Protein AF-A0A9P8NDB6-F1 (afdb_monomer_lite)

InterPro domains:
  IPR051035 Mitochondrial inheritance protein 9 [PTHR36091] (21-209)

Sequence (210 aa):
MGDNERSGTDDRDEVQRRLDRFSDPQSVDEYCDLLQKEILVLPVLSHDPRVLESAGSVIWHTDLHLGNIYVSSDDPTTIEGFPEFLRPPKNYSTGTEIPSLPENFEELDPDQKERVAEEQTLAAQSKYYEMSCLAYNKPIYDATKLDRRLWEPFTCCQLFSNGSMVPLRNSLARLFQDWANIGLPGSCPFEFTEDDLRRHNEQVQHYQDT

Structure (mmCIF, N/CA/C/O backbone):
data_AF-A0A9P8NDB6-F1
#
_entry.id   AF-A0A9P8NDB6-F1
#
loop_
_atom_site.group_PDB
_atom_site.id
_atom_site.type_symbol
_atom_site.label_atom_id
_atom_site.label_alt_id
_atom_site.label_comp_id
_atom_site.label_asym_id
_atom_site.label_entity_id
_atom_site.label_seq_id
_atom_site.pdbx_PDB_ins_code
_atom_site.Cartn_x
_atom_site.Cartn_y
_atom_site.Cartn_z
_atom_site.occupancy
_atom_site.B_iso_or_equiv
_atom_site.auth_seq_id
_atom_site.auth_comp_id
_atom_site.auth_asym_id
_atom_site.auth_atom_id
_atom_site.pdbx_PDB_model_num
ATOM 1 N N . MET A 1 1 ? 9.436 12.881 -42.735 1.00 45.00 1 MET A N 1
ATOM 2 C CA . MET A 1 1 ? 10.409 12.273 -41.741 1.00 45.00 1 MET A CA 1
ATOM 3 C C . MET A 1 1 ? 11.081 13.369 -40.910 1.00 45.00 1 MET A C 1
ATOM 5 O O . MET A 1 1 ? 11.734 14.267 -41.443 1.00 45.00 1 MET A O 1
ATOM 9 N N . GLY A 1 2 ? 10.263 14.053 -40.057 1.00 50.84 2 GLY A N 1
ATOM 10 C CA . GLY A 1 2 ? 10.983 14.753 -38.956 1.00 50.84 2 GLY A CA 1
ATOM 11 C C . GLY A 1 2 ? 9.990 15.542 -38.098 1.00 50.84 2 GLY A C 1
ATOM 12 O O . GLY A 1 2 ? 9.336 16.470 -38.579 1.00 50.84 2 GLY A O 1
ATOM 13 N N . ASP A 1 3 ? 9.193 14.852 -37.264 1.00 44.69 3 ASP A N 1
ATOM 14 C CA . ASP A 1 3 ? 8.671 15.687 -36.148 1.00 44.69 3 ASP A CA 1
ATOM 15 C C . ASP A 1 3 ? 8.201 14.778 -35.011 1.00 44.69 3 ASP A C 1
ATOM 17 O O . ASP A 1 3 ? 7.034 14.811 -34.614 1.00 44.69 3 ASP A O 1
ATOM 21 N N . ASN A 1 4 ? 8.948 13.775 -34.572 1.00 48.09 4 ASN A N 1
ATOM 22 C CA . ASN A 1 4 ? 8.478 13.062 -33.359 1.00 48.09 4 ASN A CA 1
ATOM 23 C C . ASN A 1 4 ? 9.558 13.086 -32.275 1.00 48.09 4 ASN A C 1
ATOM 25 O O . ASN A 1 4 ? 9.335 12.581 -31.173 1.00 48.09 4 ASN A O 1
ATOM 29 N N . GLU A 1 5 ? 10.616 13.926 -32.429 1.00 49.94 5 GLU A N 1
ATOM 30 C CA . GLU A 1 5 ? 11.661 13.834 -31.378 1.00 49.94 5 GLU A CA 1
ATOM 31 C C . GLU A 1 5 ? 11.642 15.092 -30.504 1.00 49.94 5 GLU A C 1
ATOM 33 O O . GLU A 1 5 ? 12.044 15.034 -29.340 1.00 49.94 5 GLU A O 1
ATOM 38 N N . ARG A 1 6 ? 10.787 16.152 -30.806 1.00 49.72 6 ARG A N 1
ATOM 39 C CA . ARG A 1 6 ? 10.788 17.413 -30.027 1.00 49.72 6 ARG A CA 1
ATOM 40 C C . ARG A 1 6 ? 9.684 17.388 -28.966 1.00 49.72 6 ARG A C 1
ATOM 42 O O . ARG A 1 6 ? 9.853 17.972 -27.894 1.00 49.72 6 ARG A O 1
ATOM 49 N N . SER A 1 7 ? 8.740 16.442 -29.026 1.00 57.62 7 SER A N 1
ATOM 50 C CA . SER A 1 7 ? 7.584 16.381 -28.105 1.00 57.62 7 SER A CA 1
ATOM 51 C C . SER A 1 7 ? 7.896 15.482 -26.902 1.00 57.62 7 SER A C 1
ATOM 53 O O . SER A 1 7 ? 7.465 15.780 -25.787 1.00 57.62 7 SER A O 1
ATOM 55 N N . GLY A 1 8 ? 8.942 14.548 -26.980 1.00 60.88 8 GLY A N 1
ATOM 56 C CA . GLY A 1 8 ? 9.332 13.589 -25.918 1.00 60.88 8 GLY A CA 1
ATOM 57 C C . GLY A 1 8 ? 10.296 14.223 -24.908 1.00 60.88 8 GLY A C 1
ATOM 58 O O . GLY A 1 8 ? 10.219 13.920 -23.716 1.00 60.88 8 GLY A O 1
ATOM 59 N N . THR A 1 9 ? 11.170 15.109 -25.364 1.00 64.19 9 THR A N 1
ATOM 60 C CA . THR A 1 9 ? 12.157 15.793 -24.498 1.00 64.19 9 THR A CA 1
ATOM 61 C C . THR A 1 9 ? 11.478 16.892 -23.665 1.00 64.19 9 THR A C 1
ATOM 63 O O . THR A 1 9 ? 11.818 17.069 -22.493 1.00 64.19 9 THR A O 1
ATOM 66 N N . ASP A 1 10 ? 10.418 17.387 -24.223 1.00 74.06 10 ASP A N 1
ATOM 67 C CA . ASP A 1 10 ? 9.651 18.440 -23.520 1.00 74.06 10 ASP A CA 1
ATOM 68 C C . ASP A 1 10 ? 8.780 17.838 -22.404 1.00 74.06 10 ASP A C 1
ATOM 70 O O . ASP A 1 10 ? 8.676 18.425 -21.325 1.00 74.06 10 ASP A O 1
ATOM 74 N N . ASP A 1 11 ? 8.363 16.607 -22.537 1.00 80.75 11 ASP A N 1
ATOM 75 C CA . ASP A 1 11 ? 7.552 15.924 -21.503 1.00 80.75 11 ASP A CA 1
ATOM 76 C C . ASP A 1 11 ? 8.439 15.407 -20.363 1.00 80.75 11 ASP A C 1
ATOM 78 O O . ASP A 1 11 ? 8.051 15.498 -19.196 1.00 80.75 11 ASP A O 1
ATOM 82 N N . ARG A 1 12 ? 9.572 14.970 -20.748 1.00 86.06 12 ARG A N 1
ATOM 83 C CA . ARG A 1 12 ? 10.503 14.484 -19.706 1.00 86.06 12 ARG A CA 1
ATOM 84 C C . ARG A 1 12 ? 11.014 15.645 -18.844 1.00 86.06 12 ARG A C 1
ATOM 86 O O . ARG A 1 12 ? 11.152 15.491 -17.629 1.00 86.06 12 ARG A O 1
ATOM 93 N N . ASP A 1 13 ? 11.262 16.685 -19.468 1.00 84.75 13 ASP A N 1
ATOM 94 C CA . ASP A 1 13 ? 11.734 17.868 -18.711 1.00 84.75 13 ASP A CA 1
ATOM 95 C C . ASP A 1 13 ? 10.636 18.392 -17.773 1.00 84.75 13 ASP A C 1
ATOM 97 O O . ASP A 1 13 ? 10.940 18.825 -16.659 1.00 84.75 13 ASP A O 1
ATOM 101 N N . GLU A 1 14 ? 9.487 18.304 -18.264 1.00 84.12 14 GLU A N 1
ATOM 102 C CA . GLU A 1 14 ? 8.354 18.703 -17.399 1.00 84.12 14 GLU A CA 1
ATOM 103 C C . GLU A 1 14 ? 8.225 17.783 -16.181 1.00 84.12 14 GLU A C 1
ATOM 105 O O . GLU A 1 14 ? 8.014 18.268 -15.067 1.00 84.12 14 GLU A O 1
ATOM 110 N N . VAL A 1 15 ? 8.325 16.563 -16.407 1.00 82.31 15 VAL A N 1
ATOM 111 C CA . VAL A 1 15 ? 8.201 15.607 -15.286 1.00 82.31 15 VAL A CA 1
ATOM 112 C C . VAL A 1 15 ? 9.378 15.802 -14.317 1.00 82.31 15 VAL A C 1
ATOM 114 O O . VAL A 1 15 ? 9.184 15.759 -13.100 1.00 82.31 15 VAL A O 1
ATOM 117 N N . GLN A 1 16 ? 10.544 16.060 -14.945 1.00 86.12 16 GLN A N 1
ATOM 118 C CA . GLN A 1 16 ? 11.708 16.270 -14.061 1.00 86.12 16 GLN A CA 1
ATOM 119 C C . GLN A 1 16 ? 11.517 17.539 -13.220 1.00 86.12 16 GLN A C 1
ATOM 121 O O . GLN A 1 16 ? 11.902 17.562 -12.049 1.00 86.12 16 GLN A O 1
ATOM 126 N N . ARG A 1 17 ? 11.039 18.577 -13.753 1.00 82.62 17 ARG A N 1
ATOM 127 C CA . ARG A 1 17 ? 10.731 19.802 -12.993 1.00 82.62 17 ARG A CA 1
ATOM 128 C C . ARG A 1 17 ? 9.759 19.523 -11.843 1.00 82.62 17 ARG A C 1
ATOM 130 O O . ARG A 1 17 ? 9.935 20.063 -10.749 1.00 82.62 17 ARG A O 1
ATOM 137 N N . ARG A 1 18 ? 8.794 18.724 -12.121 1.00 79.12 18 ARG A N 1
ATOM 138 C CA . ARG A 1 18 ? 7.841 18.391 -11.038 1.00 79.12 18 ARG A CA 1
ATOM 139 C C . ARG A 1 18 ? 8.526 17.573 -9.937 1.00 79.12 18 ARG A C 1
ATOM 141 O O . ARG A 1 18 ? 8.237 17.776 -8.755 1.00 79.12 18 ARG A O 1
ATOM 148 N N . LEU A 1 19 ? 9.326 16.736 -10.314 1.00 80.44 19 LEU A N 1
ATOM 149 C CA . LEU A 1 19 ? 10.029 15.912 -9.309 1.00 80.44 19 LEU A CA 1
ATOM 150 C C . LEU A 1 19 ? 10.987 16.780 -8.482 1.00 80.44 19 LEU A C 1
ATOM 152 O O . LEU A 1 19 ? 11.222 16.485 -7.308 1.00 80.44 19 LEU A O 1
ATOM 156 N N . ASP A 1 20 ? 11.495 17.805 -9.113 1.00 80.88 20 ASP A N 1
ATOM 157 C CA . ASP A 1 20 ? 12.438 18.682 -8.384 1.00 80.88 20 ASP A CA 1
ATOM 158 C C . ASP A 1 20 ? 11.703 19.492 -7.310 1.00 80.88 20 ASP A C 1
ATOM 160 O O . ASP A 1 20 ? 12.345 20.075 -6.435 1.00 80.88 20 ASP A O 1
ATOM 164 N N . ARG A 1 21 ? 10.397 19.586 -7.386 1.00 76.94 21 ARG A N 1
ATOM 165 C CA . ARG A 1 21 ? 9.636 20.370 -6.384 1.00 76.94 21 ARG A CA 1
ATOM 166 C C . ARG A 1 21 ? 9.656 19.688 -5.016 1.00 76.94 21 ARG A C 1
ATOM 168 O O . ARG A 1 21 ? 9.353 20.327 -4.006 1.00 76.94 21 ARG A O 1
ATOM 175 N N . PHE A 1 22 ? 10.255 18.524 -4.960 1.00 72.69 22 PHE A N 1
ATOM 176 C CA . PHE A 1 22 ? 10.212 17.828 -3.659 1.00 72.69 22 PHE A CA 1
ATOM 177 C C . PHE A 1 22 ? 11.608 17.854 -3.031 1.00 72.69 22 PHE A C 1
ATOM 179 O O . PHE A 1 22 ? 12.597 18.182 -3.690 1.00 72.69 22 PHE A O 1
ATOM 186 N N . SER A 1 23 ? 11.700 17.816 -1.695 1.00 66.25 23 SER A N 1
ATOM 187 C CA . SER A 1 23 ? 12.906 18.077 -0.875 1.00 66.25 23 SER A CA 1
ATOM 188 C C . SER A 1 23 ? 14.035 17.103 -1.222 1.00 66.25 23 SER A C 1
ATOM 190 O O . SER A 1 23 ? 15.200 17.506 -1.259 1.00 66.25 23 SER A O 1
ATOM 192 N N . ASP A 1 24 ? 13.740 15.924 -1.898 1.00 72.12 24 ASP A N 1
ATOM 193 C CA . ASP A 1 24 ? 14.827 14.983 -2.252 1.00 72.12 24 ASP A CA 1
ATOM 194 C C . ASP A 1 24 ? 14.923 14.836 -3.781 1.00 72.12 24 ASP A C 1
ATOM 196 O O . ASP A 1 24 ? 13.911 14.803 -4.484 1.00 72.12 24 ASP A O 1
ATOM 200 N N . PRO A 1 25 ? 16.216 14.937 -4.210 1.00 74.56 25 PRO A N 1
ATOM 201 C CA . PRO A 1 25 ? 16.387 14.815 -5.665 1.00 74.56 25 PRO A CA 1
ATOM 202 C C . PRO A 1 25 ? 15.918 13.442 -6.180 1.00 74.56 25 PRO A C 1
ATOM 204 O O . PRO A 1 25 ? 16.238 12.402 -5.599 1.00 74.56 25 PRO A O 1
ATOM 207 N N . GLN A 1 26 ? 15.028 13.479 -7.234 1.00 83.38 26 GLN A N 1
ATOM 208 C CA . GLN A 1 26 ? 14.455 12.264 -7.856 1.00 83.38 26 GLN A CA 1
ATOM 209 C C . GLN A 1 26 ? 14.645 12.332 -9.376 1.00 83.38 26 GLN A C 1
ATOM 211 O O . GLN A 1 26 ? 14.690 13.413 -9.967 1.00 83.38 26 GLN A O 1
ATOM 216 N N . SER A 1 27 ? 14.902 11.161 -9.975 1.00 86.88 27 SER A N 1
ATOM 217 C CA . SER A 1 27 ? 15.262 11.144 -11.412 1.00 86.88 27 SER A CA 1
ATOM 218 C C . SER A 1 27 ? 14.088 10.617 -12.253 1.00 86.88 27 SER A C 1
ATOM 220 O O . SER A 1 27 ? 13.443 9.627 -11.902 1.00 86.88 27 SER A O 1
ATOM 222 N N . VAL A 1 28 ? 13.889 11.312 -13.343 1.00 88.62 28 VAL A N 1
ATOM 223 C CA . VAL A 1 28 ? 12.798 10.892 -14.258 1.00 88.62 28 VAL A CA 1
ATOM 224 C C . VAL A 1 28 ? 13.123 9.503 -14.826 1.00 88.62 28 VAL A C 1
ATOM 226 O O . VAL A 1 28 ? 12.211 8.711 -15.072 1.00 88.62 28 VAL A O 1
ATOM 229 N N . ASP A 1 29 ? 14.394 9.220 -14.973 1.00 89.25 29 ASP A N 1
ATOM 230 C CA . ASP A 1 29 ? 14.754 7.879 -15.488 1.00 89.25 29 ASP A CA 1
ATOM 231 C C . ASP A 1 29 ? 14.357 6.783 -14.491 1.00 89.25 29 ASP A C 1
ATOM 233 O O . ASP A 1 29 ? 13.854 5.736 -14.903 1.00 89.25 29 ASP A O 1
ATOM 237 N N . GLU A 1 30 ? 14.651 7.105 -13.312 1.00 86.88 30 GLU A N 1
ATOM 238 C CA . GLU A 1 30 ? 14.225 6.114 -12.302 1.00 86.88 30 GLU A CA 1
ATOM 239 C C . GLU A 1 30 ? 12.696 5.964 -12.272 1.00 86.88 30 GLU A C 1
ATOM 241 O O . GLU A 1 30 ? 12.194 4.842 -12.180 1.00 86.88 30 GLU A O 1
ATOM 246 N N . TYR A 1 31 ? 12.074 7.025 -12.271 1.00 87.38 31 TYR A N 1
ATOM 247 C CA . TYR A 1 31 ? 10.599 6.968 -12.276 1.00 87.38 31 TYR A CA 1
ATOM 248 C C . TYR A 1 31 ? 10.078 6.137 -13.454 1.00 87.38 31 TYR A C 1
ATOM 250 O O . TYR A 1 31 ? 9.211 5.281 -13.264 1.00 87.38 31 TYR A O 1
ATOM 258 N N . CYS A 1 32 ? 10.595 6.407 -14.596 1.00 89.25 32 CYS A N 1
ATOM 259 C CA . CYS A 1 32 ? 10.174 5.625 -15.771 1.00 89.25 32 CYS A CA 1
ATOM 260 C C . CYS A 1 32 ? 10.456 4.133 -15.571 1.00 89.25 32 CYS A C 1
ATOM 262 O O . CYS A 1 32 ? 9.610 3.302 -15.906 1.00 89.25 32 CYS A O 1
ATOM 264 N N . ASP A 1 33 ? 11.624 3.898 -15.041 1.00 91.12 33 ASP A N 1
ATOM 265 C CA . ASP A 1 33 ? 11.963 2.479 -14.809 1.00 91.12 33 ASP A CA 1
ATOM 266 C C . ASP A 1 33 ? 10.956 1.823 -13.849 1.00 91.12 33 ASP A C 1
ATOM 268 O O . ASP A 1 33 ? 10.501 0.707 -14.108 1.00 91.12 33 ASP A O 1
ATOM 272 N N . LEU A 1 34 ? 10.593 2.469 -12.789 1.00 90.75 34 LEU A N 1
ATOM 273 C CA . LEU A 1 34 ? 9.643 1.893 -11.813 1.00 90.75 34 LEU A CA 1
ATOM 274 C C . LEU A 1 34 ? 8.258 1.706 -12.437 1.00 90.75 34 LEU A C 1
ATOM 276 O O . LEU A 1 34 ? 7.606 0.690 -12.185 1.00 90.75 34 LEU A O 1
ATOM 280 N N . LEU A 1 35 ? 7.867 2.661 -13.286 1.00 90.75 35 LEU A N 1
ATOM 281 C CA . LEU A 1 35 ? 6.534 2.513 -13.910 1.00 90.75 35 LEU A CA 1
ATOM 282 C C . LEU A 1 35 ? 6.526 1.334 -14.886 1.00 90.75 35 LEU A C 1
ATOM 284 O O . LEU A 1 35 ? 5.517 0.631 -14.986 1.00 90.75 35 LEU A O 1
ATOM 288 N N . GLN A 1 36 ? 7.655 1.201 -15.515 1.00 93.00 36 GLN A N 1
ATOM 289 C CA . GLN A 1 36 ? 7.705 0.043 -16.437 1.00 93.00 36 GLN A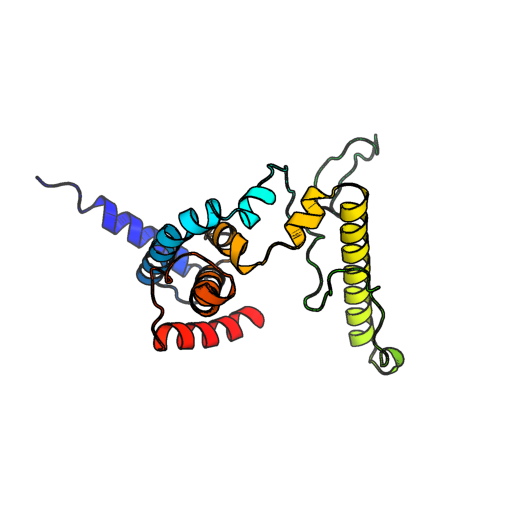 CA 1
ATOM 290 C C . GLN A 1 36 ? 7.591 -1.273 -15.657 1.00 93.00 36 GLN A C 1
ATOM 292 O O . GLN A 1 36 ? 6.942 -2.209 -16.129 1.00 93.00 36 GLN A O 1
ATOM 297 N N . LYS A 1 37 ? 8.283 -1.348 -14.580 1.00 94.25 37 LYS A N 1
ATOM 298 C CA . LYS A 1 37 ? 8.139 -2.576 -13.763 1.00 94.25 37 LYS A CA 1
ATOM 299 C C . LYS A 1 37 ? 6.691 -2.758 -13.288 1.00 94.25 37 LYS A C 1
ATOM 301 O O . LYS A 1 37 ? 6.179 -3.879 -13.303 1.00 94.25 37 LYS A O 1
ATOM 306 N N . GLU A 1 38 ? 6.077 -1.701 -12.962 1.00 91.88 38 GLU A N 1
ATOM 307 C CA . GLU A 1 38 ? 4.673 -1.792 -12.508 1.00 91.88 38 GLU A CA 1
ATOM 308 C C . GLU A 1 38 ? 3.771 -2.317 -13.636 1.00 91.88 38 GLU A C 1
ATOM 310 O O . GLU A 1 38 ? 2.878 -3.127 -13.380 1.00 91.88 38 GLU A O 1
ATOM 315 N N . ILE A 1 39 ? 3.973 -1.825 -14.799 1.00 93.88 39 ILE A N 1
ATOM 316 C CA . ILE A 1 39 ? 3.138 -2.242 -15.943 1.00 93.88 39 ILE A CA 1
ATOM 317 C C . ILE A 1 39 ? 3.253 -3.761 -16.136 1.00 93.88 39 ILE A C 1
ATOM 319 O O . ILE A 1 39 ? 2.296 -4.396 -16.584 1.00 93.88 39 ILE A O 1
ATOM 323 N N . LEU A 1 40 ? 4.382 -4.294 -15.713 1.00 94.75 40 LEU A N 1
ATOM 324 C CA . LEU A 1 40 ? 4.556 -5.755 -15.892 1.00 94.75 40 LEU A CA 1
ATOM 325 C C . LEU A 1 40 ? 3.790 -6.534 -14.820 1.00 94.75 40 LEU A C 1
ATOM 327 O O . LEU A 1 40 ? 3.334 -7.648 -15.085 1.00 94.75 40 LEU A O 1
ATOM 331 N N . VAL A 1 41 ? 3.570 -5.929 -13.687 1.00 94.50 41 VAL A N 1
ATOM 332 C CA . VAL A 1 41 ? 3.057 -6.778 -12.581 1.00 94.50 41 VAL A CA 1
ATOM 333 C C . VAL A 1 41 ? 1.553 -6.526 -12.407 1.00 94.50 41 VAL A C 1
ATOM 335 O O . VAL A 1 41 ? 0.844 -7.387 -11.880 1.00 94.50 41 VAL A O 1
ATOM 338 N N . LEU A 1 42 ? 1.052 -5.380 -12.845 1.00 93.00 42 LEU A N 1
ATOM 339 C CA . LEU A 1 42 ? -0.347 -5.027 -12.526 1.00 93.00 42 LEU A CA 1
ATOM 340 C C . LEU A 1 42 ? -1.309 -6.022 -13.177 1.00 93.00 42 LEU A C 1
ATOM 342 O O . LEU A 1 42 ? -2.298 -6.414 -12.553 1.00 93.00 42 LEU A O 1
ATOM 346 N N . PRO A 1 43 ? -1.061 -6.511 -14.343 1.00 94.38 43 PRO A N 1
ATOM 347 C CA . PRO A 1 43 ? -1.988 -7.497 -14.923 1.00 94.38 43 PRO A CA 1
ATOM 348 C C . PRO A 1 43 ? -1.979 -8.818 -14.133 1.00 94.38 43 PRO A C 1
ATOM 350 O O . PRO A 1 43 ? -3.030 -9.446 -13.987 1.00 94.38 43 PRO A O 1
ATOM 353 N N . VAL A 1 44 ? -0.785 -9.153 -13.714 1.00 94.88 44 VAL A N 1
ATOM 354 C CA . VAL A 1 44 ? -0.750 -10.393 -12.901 1.00 94.88 44 VAL A CA 1
ATOM 355 C C . VAL A 1 44 ? -1.580 -10.203 -11.624 1.00 94.88 44 VAL A C 1
ATOM 357 O O . VAL A 1 44 ? -2.389 -11.070 -11.285 1.00 94.88 44 VAL A O 1
ATOM 360 N N . LEU A 1 45 ? -1.446 -9.067 -11.003 1.00 94.00 45 LEU A N 1
ATOM 361 C CA . LEU A 1 45 ? -2.154 -8.842 -9.720 1.00 94.00 45 LEU A CA 1
ATOM 362 C C . LEU A 1 45 ? -3.658 -8.694 -9.952 1.00 94.00 45 LEU A C 1
ATOM 364 O O . LEU A 1 45 ? -4.452 -9.191 -9.149 1.00 94.00 45 LEU A O 1
ATOM 368 N N . SER A 1 46 ? -4.001 -8.020 -11.026 1.00 92.25 46 SER A N 1
ATOM 369 C CA . SER A 1 46 ? -5.438 -7.745 -11.264 1.00 92.25 46 SER A CA 1
ATOM 370 C C . SER A 1 46 ? -6.191 -9.035 -11.600 1.00 92.25 46 SER A C 1
ATOM 372 O O . SER A 1 46 ? -7.419 -9.070 -11.501 1.00 92.25 46 SER A O 1
ATOM 374 N N . HIS A 1 47 ? -5.487 -10.087 -11.965 1.00 93.75 47 HIS A N 1
ATOM 375 C CA . HIS A 1 47 ? -6.181 -11.353 -12.292 1.00 93.75 47 HIS A CA 1
ATOM 376 C C . HIS A 1 47 ? -6.049 -12.347 -11.134 1.00 93.75 47 HIS A C 1
ATOM 378 O O . HIS A 1 47 ? -6.550 -13.470 -11.229 1.00 93.75 47 HIS A O 1
ATOM 384 N N . ASP A 1 48 ? -5.327 -11.879 -10.104 1.00 94.75 48 ASP A N 1
ATOM 385 C CA . ASP A 1 48 ? -5.240 -12.763 -8.924 1.00 94.75 48 ASP A CA 1
ATOM 386 C C . ASP A 1 48 ? -6.607 -12.892 -8.226 1.00 94.75 48 ASP A C 1
ATOM 388 O O . ASP A 1 48 ? -7.288 -11.898 -7.965 1.00 94.75 48 ASP A O 1
ATOM 392 N N . PRO A 1 49 ? -7.065 -14.175 -7.969 1.00 92.94 49 PRO A N 1
ATOM 393 C CA . PRO A 1 49 ? -8.407 -14.421 -7.409 1.00 92.94 49 PRO A CA 1
ATOM 394 C C . PRO A 1 49 ? -8.606 -13.691 -6.072 1.00 92.94 49 PRO A C 1
ATOM 396 O O . PRO A 1 49 ? -9.709 -13.211 -5.802 1.00 92.94 49 PRO A O 1
ATOM 399 N N . ARG A 1 50 ? -7.518 -13.643 -5.270 1.00 93.06 50 ARG A N 1
ATOM 400 C CA . ARG A 1 50 ? -7.647 -12.918 -3.986 1.00 93.06 50 ARG A CA 1
ATOM 401 C C . ARG A 1 50 ? -7.978 -11.438 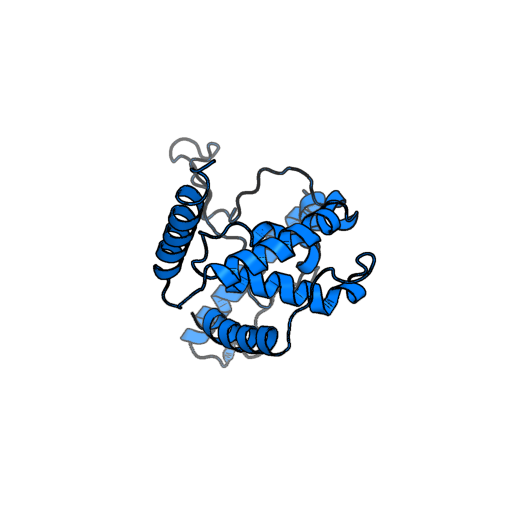-4.211 1.00 93.06 50 ARG A C 1
ATOM 403 O O . ARG A 1 50 ? -8.745 -10.858 -3.439 1.00 93.06 50 ARG A O 1
ATOM 410 N N . VAL A 1 51 ? -7.409 -10.864 -5.236 1.00 90.88 51 VAL A N 1
ATOM 411 C CA . VAL A 1 51 ? -7.700 -9.440 -5.546 1.00 90.88 51 VAL A CA 1
ATOM 412 C C . VAL A 1 51 ? -9.101 -9.319 -6.153 1.00 90.88 51 VAL A C 1
ATOM 414 O O . VAL A 1 51 ? -9.846 -8.404 -5.795 1.00 90.88 51 VAL A O 1
ATOM 417 N N . LEU A 1 52 ? -9.450 -10.184 -6.986 1.00 90.50 52 LEU A N 1
ATOM 418 C CA . LEU A 1 52 ? -10.778 -10.108 -7.627 1.00 90.50 52 LEU A CA 1
ATOM 419 C C . LEU A 1 52 ? -11.897 -10.234 -6.591 1.00 90.50 52 LEU A C 1
ATOM 421 O O . LEU A 1 52 ? -12.924 -9.564 -6.719 1.00 90.50 52 LEU A O 1
ATOM 425 N N . GLU A 1 53 ? -11.609 -11.064 -5.613 1.00 88.12 53 GLU A N 1
ATOM 426 C CA . GLU A 1 53 ? -12.657 -11.257 -4.587 1.00 88.12 53 GLU A CA 1
ATOM 427 C C . GLU A 1 53 ? -12.853 -9.980 -3.765 1.00 88.12 53 GLU A C 1
ATOM 429 O O . GLU A 1 53 ? -13.933 -9.768 -3.211 1.00 88.12 53 GLU A O 1
ATOM 434 N N . SER A 1 54 ? -11.789 -9.144 -3.808 1.00 83.75 54 SER A N 1
ATOM 435 C CA . SER A 1 54 ? -11.877 -7.916 -2.986 1.00 83.75 54 SER A CA 1
ATOM 436 C C . SER A 1 54 ? -12.056 -6.677 -3.869 1.00 83.75 54 SER A C 1
ATOM 438 O O . SER A 1 54 ? -11.972 -5.549 -3.379 1.00 83.75 54 SER A O 1
ATOM 440 N N . ALA A 1 55 ? -12.347 -6.863 -5.155 1.00 79.38 55 ALA A N 1
ATOM 441 C CA . ALA A 1 55 ? -12.315 -5.735 -6.116 1.00 79.38 55 ALA A CA 1
ATOM 442 C C . ALA A 1 55 ? -13.716 -5.126 -6.242 1.00 79.38 55 ALA A C 1
ATOM 444 O O . ALA A 1 55 ? -13.977 -4.353 -7.166 1.00 79.38 55 ALA A O 1
ATOM 445 N N . GLY A 1 56 ? -14.568 -5.500 -5.279 1.00 71.94 56 GLY A N 1
ATOM 446 C CA . GLY A 1 56 ? -15.920 -4.909 -5.388 1.00 71.94 56 GLY A CA 1
ATOM 447 C C . GLY A 1 56 ? -15.873 -3.376 -5.346 1.00 71.94 56 GLY A C 1
ATOM 448 O O . GLY A 1 56 ? -14.947 -2.777 -4.796 1.00 71.94 56 GLY A O 1
ATOM 449 N N . SER A 1 57 ? -16.613 -2.707 -6.293 1.00 57.03 57 SER A N 1
ATOM 450 C CA . SER A 1 57 ? -16.681 -1.231 -6.391 1.00 57.03 57 SER A CA 1
ATOM 451 C C . SER A 1 57 ? -17.469 -0.648 -5.204 1.00 57.03 57 SER A C 1
ATOM 453 O O . SER A 1 57 ? -18.587 -1.074 -4.907 1.00 57.03 57 SER A O 1
ATOM 455 N N . VAL A 1 58 ? -16.648 -0.090 -4.394 1.00 56.91 58 VAL A N 1
ATOM 456 C CA . VAL A 1 58 ? -17.405 0.599 -3.316 1.00 56.91 58 VAL A CA 1
ATOM 457 C C . VAL A 1 58 ? -16.959 2.066 -3.289 1.00 56.91 58 VAL A C 1
ATOM 459 O O . VAL A 1 58 ? -15.872 2.414 -3.758 1.00 56.91 58 VAL A O 1
ATOM 462 N N . ILE A 1 59 ? -17.861 2.964 -3.318 1.00 51.81 59 ILE A N 1
ATOM 463 C CA . ILE A 1 59 ? -17.474 4.371 -3.080 1.00 51.81 59 ILE A CA 1
ATOM 464 C C . ILE A 1 59 ? -16.786 4.483 -1.710 1.00 51.81 59 ILE A C 1
ATOM 466 O O . ILE A 1 59 ? -17.308 4.022 -0.692 1.00 51.81 59 ILE A O 1
ATOM 470 N N . TRP A 1 60 ? -15.451 4.471 -1.836 1.00 50.88 60 TRP A N 1
ATOM 471 C CA . TRP A 1 60 ? -14.594 4.487 -0.632 1.00 50.88 60 TRP A CA 1
ATOM 472 C C . TRP A 1 60 ? -14.133 5.923 -0.353 1.00 50.88 60 TRP A C 1
ATOM 474 O O . TRP A 1 60 ? -13.835 6.691 -1.271 1.00 50.88 60 TRP A O 1
ATOM 484 N N . HIS A 1 61 ? -14.460 6.420 0.826 1.00 48.59 61 HIS A N 1
ATOM 485 C CA . HIS A 1 61 ? -13.846 7.678 1.313 1.00 48.59 61 HIS A CA 1
ATOM 486 C C . HIS A 1 61 ? -12.619 7.361 2.181 1.00 48.59 61 HIS A C 1
ATOM 488 O O . HIS A 1 61 ? -12.662 6.493 3.056 1.00 48.59 61 HIS A O 1
ATOM 494 N N . THR A 1 62 ? -11.386 7.506 1.769 1.00 41.69 62 THR A N 1
ATOM 495 C CA . THR A 1 62 ? -10.072 7.108 2.327 1.00 41.69 62 THR A CA 1
ATOM 496 C C . THR A 1 62 ? -9.928 7.604 3.769 1.00 41.69 62 THR A C 1
ATOM 498 O O . THR A 1 62 ? -8.995 7.201 4.467 1.00 41.69 62 THR A O 1
ATOM 501 N N . ASP A 1 63 ? -11.071 8.166 4.489 1.00 40.41 63 ASP A N 1
ATOM 502 C CA . ASP A 1 63 ? -10.926 8.689 5.860 1.00 40.41 63 ASP A CA 1
ATOM 503 C C . ASP A 1 63 ? -12.319 8.991 6.434 1.00 40.41 63 ASP A C 1
ATOM 505 O O . ASP A 1 63 ? -12.582 10.098 6.910 1.00 40.41 63 ASP A O 1
ATOM 509 N N . LEU A 1 64 ? -13.239 7.873 6.595 1.00 42.00 64 LEU A N 1
ATOM 510 C CA . LEU A 1 64 ? -14.636 8.068 7.046 1.00 42.00 64 LEU A CA 1
ATOM 511 C C . LEU A 1 64 ? -14.760 7.675 8.524 1.00 42.00 64 LEU A C 1
ATOM 513 O O . LEU A 1 64 ? -14.521 6.525 8.902 1.00 42.00 64 LEU A O 1
ATOM 517 N N . HIS A 1 65 ? -14.857 8.806 9.656 1.00 44.09 65 HIS A N 1
ATOM 518 C CA . HIS A 1 65 ? -15.309 8.675 11.061 1.00 44.09 65 HIS A CA 1
ATOM 519 C C . HIS A 1 65 ? -16.109 9.914 11.463 1.00 44.09 65 HIS A C 1
ATOM 521 O O . HIS A 1 65 ? -16.243 10.859 10.681 1.00 44.09 65 HIS A O 1
ATOM 527 N N . LEU A 1 66 ? -16.990 9.906 12.801 1.00 40.75 66 LEU A N 1
ATOM 528 C CA . LEU A 1 66 ? -17.970 10.939 13.226 1.00 40.75 66 LEU A CA 1
ATOM 529 C C . LEU A 1 66 ? -17.321 12.325 13.259 1.00 40.75 66 LEU A C 1
ATOM 531 O O . LEU A 1 66 ? -18.017 13.330 13.098 1.00 40.75 66 LEU A O 1
ATOM 535 N N . GLY A 1 67 ? -16.027 12.552 13.200 1.00 37.84 67 GLY A N 1
ATOM 536 C CA . GLY A 1 67 ? -15.222 13.794 13.136 1.00 37.84 67 GLY A CA 1
ATOM 537 C C . GLY A 1 67 ? -14.997 14.267 11.695 1.00 37.84 67 GLY A C 1
ATOM 538 O O . GLY A 1 67 ? -14.610 15.419 11.490 1.00 37.84 67 GLY A O 1
ATOM 539 N N . ASN A 1 68 ? -15.544 13.627 10.690 1.00 44.31 68 ASN A N 1
ATOM 540 C CA . ASN A 1 68 ? -15.347 13.916 9.262 1.00 44.31 68 ASN A CA 1
ATOM 541 C C . ASN A 1 68 ? -16.633 13.756 8.477 1.00 44.31 68 ASN A C 1
ATOM 543 O O . ASN A 1 68 ? -16.621 13.609 7.253 1.00 44.31 68 ASN A O 1
ATOM 547 N N . ILE A 1 69 ? -17.774 13.643 9.416 1.00 56.38 69 ILE A N 1
ATOM 548 C CA . ILE A 1 69 ? -19.119 13.667 8.813 1.00 56.38 69 ILE A CA 1
ATOM 549 C C . ILE A 1 69 ? -19.791 14.986 9.216 1.00 56.38 69 ILE A C 1
ATOM 551 O O . ILE A 1 69 ? -19.949 15.290 10.401 1.00 56.38 69 ILE A O 1
ATOM 555 N N . TYR A 1 70 ? -19.684 16.044 8.249 1.00 58.09 70 TYR A N 1
ATOM 556 C CA . TYR A 1 70 ? -20.381 17.310 8.570 1.00 58.09 70 TYR A CA 1
ATOM 557 C C . TYR A 1 70 ? -21.889 17.190 8.321 1.00 58.09 70 TYR A C 1
ATOM 559 O O . TYR A 1 70 ? -22.33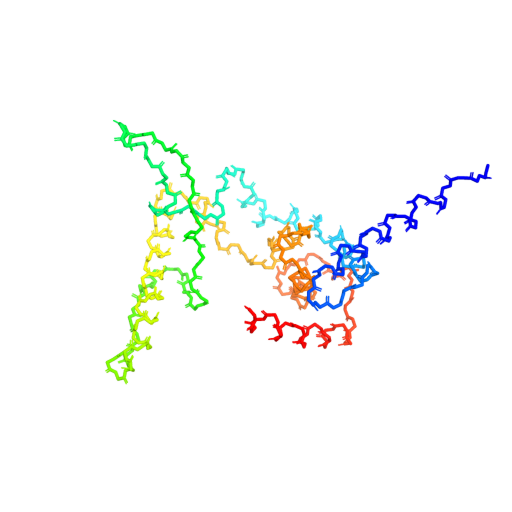0 16.678 7.289 1.00 58.09 70 TYR A O 1
ATOM 567 N N . VAL A 1 71 ? -22.584 17.286 9.433 1.00 61.50 71 VAL A N 1
ATOM 568 C CA . VAL A 1 71 ? -24.056 17.162 9.319 1.00 61.50 71 VAL A CA 1
ATOM 569 C C . VAL A 1 71 ? -24.661 18.568 9.403 1.00 61.50 71 VAL A C 1
ATOM 571 O O . VAL A 1 71 ? -24.064 19.488 9.968 1.00 61.50 71 VAL A O 1
ATOM 574 N N . SER A 1 72 ? -25.630 18.830 8.589 1.00 59.12 72 SER A N 1
ATOM 575 C CA . SER A 1 72 ? -26.330 20.128 8.584 1.00 59.12 72 SER A CA 1
ATOM 576 C C . SER A 1 72 ? -26.823 20.500 9.985 1.00 59.12 72 SER A C 1
ATOM 578 O O . SER A 1 72 ? -27.286 19.649 10.747 1.00 59.12 72 SER A O 1
ATOM 580 N N . SER A 1 73 ? -26.562 21.782 10.304 1.00 66.94 73 SER A N 1
ATOM 581 C CA . SER A 1 73 ? -27.038 22.278 11.616 1.00 66.94 73 SER A CA 1
ATOM 582 C C . SER A 1 73 ? -28.567 22.366 11.655 1.00 66.94 73 SER A C 1
ATOM 584 O O . SER A 1 73 ? -29.159 22.262 12.732 1.00 66.94 73 SER A O 1
ATOM 586 N N . ASP A 1 74 ? -29.310 22.307 10.541 1.00 78.12 74 ASP A N 1
ATOM 587 C CA . ASP A 1 74 ? -30.787 22.410 10.479 1.00 78.12 74 ASP A CA 1
ATOM 588 C C . ASP A 1 74 ? -31.435 21.024 10.399 1.00 78.12 74 ASP A C 1
ATOM 590 O O . ASP A 1 74 ? -32.510 20.818 10.965 1.00 78.12 74 ASP A O 1
ATOM 594 N N . ASP A 1 75 ? -30.571 19.988 9.869 1.00 74.62 75 ASP A N 1
ATOM 595 C CA . ASP A 1 75 ? -31.131 18.625 9.750 1.00 74.62 75 ASP A CA 1
ATOM 596 C C . ASP A 1 75 ? -29.987 17.603 9.889 1.00 74.62 75 ASP A C 1
ATOM 598 O O . ASP A 1 75 ? -29.180 17.420 8.975 1.00 74.62 75 ASP A O 1
ATOM 602 N N . PRO A 1 76 ? -29.911 16.867 11.041 1.00 64.88 76 PRO A N 1
ATOM 603 C CA . PRO A 1 76 ? -28.802 15.962 11.383 1.00 64.88 76 PRO A CA 1
ATOM 604 C C . PRO A 1 76 ? -28.855 14.662 10.563 1.00 64.88 76 PRO A C 1
ATOM 606 O O . PRO A 1 76 ? -27.909 13.871 10.610 1.00 64.88 76 PRO A O 1
ATOM 609 N N . THR A 1 77 ? -29.932 14.600 9.634 1.00 65.50 77 THR A N 1
ATOM 610 C CA . THR A 1 77 ? -29.977 13.433 8.718 1.00 65.50 77 THR A CA 1
ATOM 611 C C . THR A 1 77 ? -29.310 13.767 7.381 1.00 65.50 77 THR A C 1
ATOM 613 O O . THR A 1 77 ? -29.123 12.877 6.549 1.00 65.50 77 THR A O 1
ATOM 616 N N . THR A 1 78 ? -28.855 15.060 7.229 1.00 52.16 78 THR A N 1
ATOM 617 C CA . THR A 1 78 ? -28.235 15.471 5.951 1.00 52.16 78 THR A CA 1
ATOM 618 C C . THR A 1 78 ? -26.723 15.635 6.169 1.00 52.16 78 THR A C 1
ATOM 620 O O . THR A 1 78 ? -26.278 16.388 7.037 1.00 52.16 78 THR A O 1
ATOM 623 N N . ILE A 1 79 ? -25.853 14.795 5.402 1.00 55.03 79 ILE A N 1
ATOM 624 C CA . ILE A 1 79 ? -24.376 14.786 5.541 1.00 55.03 79 ILE A CA 1
ATOM 625 C C . ILE A 1 79 ? -23.790 15.858 4.610 1.00 55.03 79 ILE A C 1
ATOM 627 O O . ILE A 1 79 ? -24.099 15.909 3.417 1.00 55.03 79 ILE A O 1
ATOM 631 N N . GLU A 1 80 ? -23.039 16.964 5.020 1.00 49.00 80 GLU A N 1
ATOM 632 C CA . GLU A 1 80 ? -22.513 18.140 4.302 1.00 49.00 80 GLU A CA 1
ATOM 633 C C . GLU A 1 80 ? -21.021 17.982 4.003 1.00 49.00 80 GLU A C 1
ATOM 635 O O . GLU A 1 80 ? -20.492 18.680 3.136 1.00 49.00 80 GLU A O 1
ATOM 640 N N . GLY A 1 81 ? -20.336 16.885 4.348 1.00 44.19 81 GLY A N 1
ATOM 641 C CA . GLY A 1 81 ? -18.928 16.680 3.925 1.00 44.19 81 GLY A CA 1
ATOM 642 C C . GLY A 1 81 ? -18.262 15.616 4.809 1.00 44.19 81 GLY A C 1
ATOM 643 O O . GLY A 1 81 ? -18.828 15.159 5.805 1.00 44.19 81 GLY A O 1
ATOM 644 N N . PHE A 1 82 ? -16.952 14.855 4.349 1.00 44.22 82 PHE A N 1
ATOM 645 C CA . PHE A 1 82 ? -16.318 13.691 5.003 1.00 44.22 82 PHE A CA 1
ATOM 646 C C . PHE A 1 82 ? -14.932 14.103 5.532 1.00 44.22 82 PHE A C 1
ATOM 648 O O . PHE A 1 82 ? -14.157 14.765 4.839 1.00 44.22 82 PHE A O 1
ATOM 655 N N . PRO A 1 83 ? -14.443 13.726 6.897 1.00 45.91 83 PRO A N 1
ATOM 656 C CA . PRO A 1 83 ? -13.033 13.956 7.252 1.00 45.91 83 PRO A CA 1
ATOM 657 C C . PRO A 1 83 ? -12.256 12.643 7.397 1.00 45.91 83 PRO A C 1
ATOM 659 O O . PRO A 1 83 ? -12.847 11.560 7.428 1.00 45.91 83 PRO A O 1
ATOM 662 N N . GLU A 1 84 ? -10.560 12.404 7.509 1.00 47.88 84 GLU A N 1
ATOM 663 C CA . GLU A 1 84 ? -9.363 11.558 7.402 1.00 47.88 84 GLU A CA 1
ATOM 664 C C . GLU A 1 84 ? -9.172 10.717 8.704 1.00 47.88 84 GLU A C 1
ATOM 666 O O . GLU A 1 84 ? -8.583 11.186 9.680 1.00 47.88 84 GLU A O 1
ATOM 671 N N . PHE A 1 85 ? -10.045 9.633 9.390 1.00 47.97 85 PHE A N 1
ATOM 672 C CA . PHE A 1 85 ? -10.053 8.861 10.639 1.00 47.97 85 PHE A CA 1
ATOM 673 C C . PHE A 1 85 ? -9.925 7.373 10.325 1.00 47.97 85 PHE A C 1
ATOM 675 O O . PHE A 1 85 ? -9.842 6.552 11.241 1.00 47.97 85 PHE A O 1
ATOM 682 N N . LEU A 1 86 ? -9.243 6.810 9.306 1.00 55.06 86 LEU A N 1
ATOM 683 C CA . LEU A 1 86 ? -9.145 5.332 9.217 1.00 55.06 86 LEU A CA 1
ATOM 684 C C . LEU A 1 86 ? -7.679 4.938 9.059 1.00 55.06 86 LEU A C 1
ATOM 686 O O . LEU A 1 86 ? -7.348 4.071 8.247 1.00 55.06 86 LEU A O 1
ATOM 690 N N . ARG A 1 87 ? -6.831 5.669 9.828 1.00 62.25 87 ARG A N 1
ATOM 691 C CA . ARG A 1 87 ? -5.476 5.073 9.729 1.00 62.25 87 ARG A CA 1
ATOM 692 C C . ARG A 1 87 ? -5.117 4.408 11.063 1.00 62.25 87 ARG A C 1
ATOM 694 O O . ARG A 1 87 ? -4.912 5.078 12.077 1.00 62.25 87 ARG A O 1
ATOM 701 N N . PRO A 1 88 ? -5.324 3.087 11.111 1.00 68.12 88 PRO A N 1
ATOM 702 C CA . PRO A 1 88 ? -4.953 2.394 12.349 1.00 68.12 88 PRO A CA 1
ATOM 703 C C . PRO A 1 88 ? -3.513 2.724 12.782 1.00 68.12 88 PRO A C 1
ATOM 705 O O . PRO A 1 88 ? -2.676 3.101 11.957 1.00 68.12 88 PRO A O 1
ATOM 708 N N . PRO A 1 89 ? -3.281 2.776 14.142 1.00 76.31 89 PRO A N 1
ATOM 709 C CA . PRO A 1 89 ? -1.901 2.983 14.610 1.00 76.31 89 PRO A CA 1
ATOM 710 C C . PRO A 1 89 ? -0.945 1.913 14.062 1.00 76.31 89 PRO A C 1
ATOM 712 O O . PRO A 1 89 ? -1.378 0.847 13.615 1.00 76.31 89 PRO A O 1
ATOM 715 N N . LYS A 1 90 ? 0.285 2.246 13.990 1.00 72.19 90 LYS A N 1
ATOM 716 C CA . LYS A 1 90 ? 1.325 1.372 13.389 1.00 72.19 90 LYS A CA 1
ATOM 717 C C . LYS A 1 90 ? 1.330 -0.011 14.051 1.00 72.19 90 LYS A C 1
ATOM 719 O O . LYS A 1 90 ? 1.490 -1.019 13.359 1.00 72.19 90 LYS A O 1
ATOM 724 N N . ASN A 1 91 ? 0.945 -0.149 15.284 1.00 75.62 91 ASN A N 1
ATOM 725 C CA . ASN A 1 91 ? 1.052 -1.474 15.944 1.00 75.62 91 ASN A CA 1
ATOM 726 C C . ASN A 1 91 ? -0.335 -2.081 16.171 1.00 75.62 91 ASN A C 1
ATOM 728 O O . ASN A 1 91 ? -0.520 -2.883 17.088 1.00 75.62 91 ASN A O 1
ATOM 732 N N . TYR A 1 92 ? -1.195 -1.733 15.335 1.00 81.19 92 TYR A N 1
ATOM 733 C CA . TYR A 1 92 ? -2.564 -2.262 15.487 1.00 81.19 92 TYR A CA 1
ATOM 734 C C . TYR A 1 92 ? -2.604 -3.731 15.043 1.00 81.19 92 TYR A C 1
ATOM 736 O O . TYR A 1 92 ? -1.998 -4.114 14.041 1.00 81.19 92 TYR A O 1
ATOM 744 N N . SER A 1 93 ? -3.285 -4.524 15.887 1.00 81.25 93 SER A N 1
ATOM 745 C CA . SER A 1 93 ? -3.446 -5.946 15.501 1.00 81.25 93 SER A CA 1
ATOM 746 C C . SER A 1 93 ? -4.891 -6.210 15.050 1.00 81.25 93 SER A C 1
ATOM 748 O O . SER A 1 93 ? -5.852 -5.812 15.712 1.00 81.25 93 SER A O 1
ATOM 750 N N . THR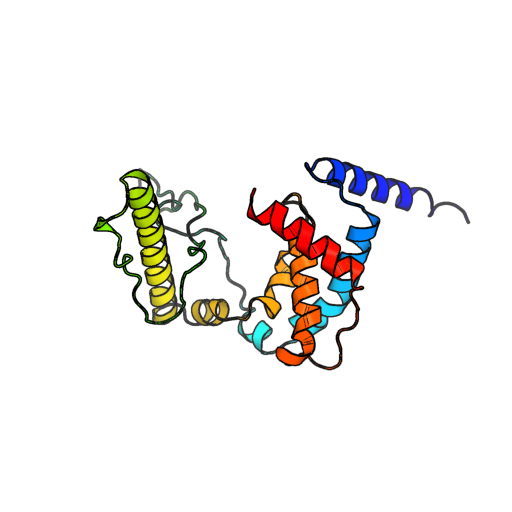 A 1 94 ? -4.949 -6.842 13.833 1.00 81.12 94 THR A N 1
ATOM 751 C CA . THR A 1 94 ? -6.312 -7.168 13.336 1.00 81.12 94 THR A CA 1
ATOM 752 C C . THR A 1 94 ? -6.845 -8.412 14.063 1.00 81.12 94 THR A C 1
ATOM 754 O O . THR A 1 94 ? -6.082 -9.187 14.643 1.00 81.12 94 THR A O 1
ATOM 757 N N . GLY A 1 95 ? -8.259 -8.501 14.138 1.00 83.69 95 GLY A N 1
ATOM 758 C CA . GLY A 1 95 ? -8.829 -9.691 14.803 1.00 83.69 95 GLY A CA 1
ATOM 759 C C . GLY A 1 95 ? -9.646 -9.278 16.036 1.00 83.69 95 GLY A C 1
ATOM 760 O O . GLY A 1 95 ? -10.155 -8.159 16.122 1.00 83.69 95 GLY A O 1
ATOM 761 N N . THR A 1 96 ? -9.718 -10.327 17.029 1.00 82.69 96 THR A N 1
ATOM 762 C CA . THR A 1 96 ? -10.703 -10.081 18.118 1.00 82.69 96 THR A CA 1
ATOM 763 C C . THR A 1 96 ? -9.982 -9.553 19.362 1.00 82.69 96 THR A C 1
ATOM 765 O O . THR A 1 96 ? -10.610 -9.366 20.406 1.00 82.69 96 THR A O 1
ATOM 768 N N . GLU A 1 97 ? -8.698 -9.282 19.122 1.00 86.50 97 GLU A N 1
ATOM 769 C CA . GLU A 1 97 ? -7.970 -8.759 20.299 1.00 86.50 97 GLU A CA 1
ATOM 770 C C . GLU A 1 97 ? -8.387 -7.312 20.595 1.00 86.50 97 GLU A C 1
ATOM 772 O O . GLU A 1 97 ? -8.438 -6.464 19.701 1.00 86.50 97 GLU A O 1
ATOM 777 N N . ILE A 1 98 ? -8.633 -7.116 21.876 1.00 85.38 98 ILE A N 1
ATOM 778 C CA . ILE A 1 98 ? -9.120 -5.781 22.288 1.00 85.38 98 ILE A CA 1
ATOM 779 C C . ILE A 1 98 ? -7.903 -4.918 22.669 1.00 85.38 98 ILE A C 1
ATOM 781 O O . ILE A 1 98 ? -7.015 -5.355 23.406 1.00 85.38 98 ILE A O 1
ATOM 785 N N . PRO A 1 99 ? -7.883 -3.697 22.006 1.00 86.31 99 PRO A N 1
ATOM 786 C CA . PRO A 1 99 ? -6.751 -2.819 22.341 1.00 86.31 99 PRO A CA 1
ATOM 787 C C . PRO A 1 99 ? -6.756 -2.422 23.825 1.00 86.31 99 PRO A C 1
ATOM 789 O O . PRO A 1 99 ? -7.813 -2.189 24.417 1.00 86.31 99 PRO A O 1
ATOM 792 N N . SER A 1 100 ? -5.558 -2.553 24.434 1.00 85.81 100 SER A N 1
ATOM 793 C CA . SER A 1 100 ? -5.463 -2.190 25.870 1.00 85.81 100 SER A CA 1
ATOM 794 C C . SER A 1 100 ? -4.225 -1.308 26.092 1.00 85.81 100 SER A C 1
ATOM 796 O O . SER A 1 100 ? -3.341 -1.223 25.238 1.00 85.81 100 SER A O 1
ATOM 798 N N . LEU A 1 101 ? -4.293 -0.661 27.200 1.00 86.88 101 LEU A N 1
ATOM 799 C CA . LEU A 1 101 ? -3.138 0.202 27.527 1.00 86.88 101 LEU A CA 1
ATOM 800 C C . LEU A 1 101 ? -1.928 -0.650 27.925 1.00 86.88 101 LEU A C 1
ATOM 802 O O . LEU A 1 101 ? -2.074 -1.779 28.399 1.00 86.88 101 LEU A O 1
ATOM 806 N N . PRO A 1 102 ? -0.767 -0.039 27.699 1.00 85.44 102 PRO A N 1
ATOM 807 C CA . PRO A 1 102 ? 0.428 -0.805 28.090 1.00 85.44 102 PRO A CA 1
ATOM 808 C C . PRO A 1 102 ? 0.544 -0.938 29.617 1.00 85.44 102 PRO A C 1
ATOM 810 O O . PRO A 1 102 ? 0.018 -0.112 30.367 1.00 85.44 102 PRO A O 1
ATOM 813 N N . GLU A 1 103 ? 1.223 -2.007 30.079 1.00 87.25 103 GLU A N 1
ATOM 814 C CA . GLU A 1 103 ? 1.329 -2.320 31.529 1.00 87.25 103 GLU A CA 1
ATOM 815 C C . GLU A 1 103 ? 2.116 -1.233 32.268 1.00 87.25 103 GLU A C 1
ATOM 817 O O . GLU A 1 103 ? 1.842 -0.968 33.440 1.00 87.25 103 GLU A O 1
ATOM 822 N N . ASN A 1 104 ? 2.970 -0.565 31.560 1.00 87.44 104 ASN A N 1
ATOM 823 C CA . ASN A 1 104 ? 3.799 0.462 32.235 1.00 87.44 104 ASN A CA 1
ATOM 824 C C . ASN A 1 104 ? 3.195 1.863 32.068 1.00 87.44 104 ASN A C 1
ATOM 826 O O . ASN A 1 104 ? 3.907 2.863 32.177 1.00 87.44 104 ASN A O 1
ATOM 830 N N . PHE A 1 105 ? 1.954 2.006 31.821 1.00 84.88 105 PHE A N 1
ATOM 831 C CA . PHE A 1 105 ? 1.301 3.296 31.518 1.00 84.88 105 PHE A CA 1
ATOM 832 C C . PHE A 1 105 ? 1.436 4.247 32.716 1.00 84.88 105 PHE A C 1
ATOM 834 O O . PHE A 1 105 ? 1.703 5.436 32.529 1.00 84.88 105 PHE A O 1
ATOM 841 N N . GLU A 1 106 ? 1.393 3.657 33.913 1.00 87.94 106 GLU A N 1
ATOM 842 C CA . GLU A 1 106 ? 1.389 4.528 35.112 1.00 87.94 106 GLU A CA 1
ATOM 843 C C . GLU A 1 106 ? 2.791 5.085 35.382 1.00 87.94 106 GLU A C 1
ATOM 845 O O . GLU A 1 106 ? 2.927 6.090 36.082 1.00 87.94 106 GLU A O 1
ATOM 850 N N . GLU A 1 107 ? 3.737 4.486 34.773 1.00 91.19 107 GLU A N 1
ATOM 851 C CA . GLU A 1 107 ? 5.136 4.905 35.027 1.00 91.19 107 GLU A CA 1
ATOM 852 C C . GLU A 1 107 ? 5.607 5.910 33.972 1.00 91.19 107 GLU A C 1
ATOM 854 O O . GLU A 1 107 ? 6.722 6.427 34.067 1.00 91.19 107 GLU A O 1
ATOM 859 N N . LEU A 1 108 ? 4.651 6.337 33.045 1.00 89.94 108 LEU A N 1
ATOM 860 C CA . LEU A 1 108 ? 5.089 7.203 31.929 1.00 89.94 108 LEU A CA 1
ATOM 861 C C . LEU A 1 108 ? 4.953 8.670 32.347 1.00 89.94 108 LEU A C 1
ATOM 863 O O . LEU A 1 108 ? 4.226 9.000 33.286 1.00 89.94 108 LEU A O 1
ATOM 867 N N . ASP A 1 109 ? 5.719 9.474 31.794 1.00 93.69 109 ASP A N 1
ATOM 868 C CA . ASP A 1 109 ? 5.552 10.924 32.035 1.00 93.69 109 ASP A CA 1
ATOM 869 C C . ASP A 1 109 ? 4.277 11.458 31.361 1.00 93.69 109 ASP A C 1
ATOM 871 O O . ASP A 1 109 ? 3.683 10.796 30.506 1.00 93.69 109 ASP A O 1
ATOM 875 N N . PRO A 1 110 ? 3.796 12.608 31.752 1.00 92.12 110 PRO A N 1
ATOM 876 C CA . PRO A 1 110 ? 2.495 13.133 31.300 1.00 92.12 110 PRO A CA 1
ATOM 877 C C . PRO A 1 110 ? 2.427 13.245 29.770 1.00 92.12 110 PRO A C 1
ATOM 879 O O . PRO A 1 110 ? 1.382 12.950 29.186 1.00 92.12 110 PRO A O 1
ATOM 882 N N . ASP A 1 111 ? 3.483 13.690 29.140 1.00 91.44 111 ASP A N 1
ATOM 883 C CA . ASP A 1 111 ? 3.442 13.789 27.661 1.00 91.44 111 ASP A CA 1
ATOM 884 C C . ASP A 1 111 ? 3.321 12.401 27.017 1.00 91.44 111 ASP A C 1
ATOM 886 O O . ASP A 1 111 ? 2.568 12.238 26.055 1.00 91.44 111 ASP A O 1
ATOM 890 N N . GLN A 1 112 ? 4.021 11.475 27.488 1.00 88.94 112 GLN A N 1
ATOM 891 C CA . GLN A 1 1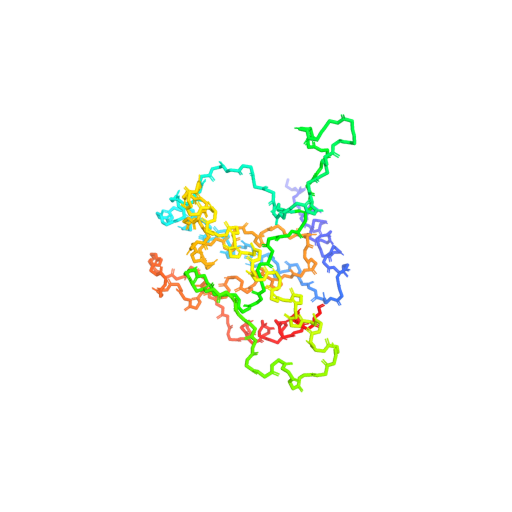12 ? 3.944 10.094 26.949 1.00 88.94 112 GLN A CA 1
ATOM 892 C C . GLN A 1 112 ? 2.575 9.467 27.237 1.00 88.94 112 GLN A C 1
ATOM 894 O O . GLN A 1 112 ? 2.045 8.744 26.391 1.00 88.94 112 GLN A O 1
ATOM 899 N N . LYS A 1 113 ? 2.083 9.789 28.347 1.00 88.50 113 LYS A N 1
ATOM 900 C CA . LYS A 1 113 ? 0.747 9.252 28.679 1.00 88.50 113 LYS A CA 1
ATOM 901 C C . LYS A 1 113 ? -0.303 9.780 27.692 1.00 88.50 113 LYS A C 1
ATOM 903 O O . LYS A 1 113 ? -1.195 9.031 27.290 1.00 88.50 113 LYS A O 1
ATOM 908 N N . GLU A 1 114 ? -0.201 11.063 27.418 1.00 89.94 114 GLU A N 1
ATOM 909 C CA . GLU A 1 114 ? -1.145 11.636 26.437 1.00 89.94 114 GLU A CA 1
ATOM 910 C C . GLU A 1 114 ? -1.009 10.953 25.068 1.00 89.94 114 GLU A C 1
ATOM 912 O O . GLU A 1 114 ? -2.021 10.667 24.425 1.00 89.94 114 GLU A O 1
ATOM 917 N N . ARG A 1 115 ? 0.188 10.714 24.625 1.00 86.38 115 ARG A N 1
ATOM 918 C CA . ARG A 1 115 ? 0.371 10.038 23.320 1.00 86.38 115 ARG A CA 1
ATOM 919 C C . ARG A 1 115 ? -0.205 8.618 23.348 1.00 86.38 115 ARG A C 1
ATOM 921 O O . ARG A 1 115 ? -0.852 8.202 22.385 1.00 86.38 115 ARG A O 1
ATOM 928 N N . VAL A 1 116 ? 0.093 7.954 24.447 1.00 87.50 116 VAL A N 1
ATOM 929 C CA . VAL A 1 116 ? -0.400 6.560 24.542 1.00 87.50 116 VAL A CA 1
ATOM 930 C C . VAL A 1 116 ? -1.936 6.572 24.583 1.00 87.50 116 VAL A C 1
ATOM 932 O O . VAL A 1 116 ? -2.572 5.710 23.972 1.00 87.50 116 VAL A O 1
ATOM 935 N N . ALA A 1 117 ? -2.454 7.532 25.247 1.00 86.50 117 ALA A N 1
ATOM 936 C CA . ALA A 1 117 ? -3.930 7.604 25.320 1.00 86.50 117 ALA A CA 1
ATOM 937 C C . ALA A 1 117 ? -4.524 7.875 23.932 1.00 86.50 117 ALA A C 1
ATOM 939 O O . ALA A 1 117 ? -5.542 7.278 23.575 1.00 86.50 117 ALA A O 1
ATOM 940 N N . GLU A 1 118 ? -3.877 8.802 23.253 1.00 85.06 118 GLU A N 1
ATOM 941 C CA . GLU A 1 118 ? -4.369 9.082 21.884 1.00 85.06 118 GLU A CA 1
ATOM 942 C C . GLU A 1 118 ? -4.279 7.835 20.994 1.00 85.06 118 GLU A C 1
ATOM 944 O O . GLU A 1 118 ? -5.214 7.551 20.243 1.00 85.06 118 GLU A O 1
ATOM 949 N N . GLU A 1 119 ? -3.168 7.221 21.030 1.00 84.75 119 GLU A N 1
ATOM 950 C CA . GLU A 1 119 ? -3.011 5.993 20.225 1.00 84.75 119 GLU A CA 1
ATOM 951 C C . GLU A 1 119 ? -4.043 4.927 20.618 1.00 84.75 119 GLU A C 1
ATOM 953 O O . GLU A 1 119 ? -4.570 4.234 19.746 1.00 84.75 119 GLU A O 1
ATOM 958 N N . GLN A 1 120 ? -4.214 4.863 21.927 1.00 86.38 120 GLN A N 1
ATOM 959 C CA . GLN A 1 120 ? -5.218 3.870 22.375 1.00 86.38 120 GLN A CA 1
ATOM 960 C C . GLN A 1 120 ? -6.616 4.236 21.851 1.00 86.38 120 GLN A C 1
ATOM 962 O O . GLN A 1 120 ? -7.385 3.346 21.483 1.00 86.38 120 GLN A O 1
ATOM 967 N N . THR A 1 121 ? -6.930 5.462 21.908 1.00 84.25 121 THR A N 1
ATOM 968 C CA . THR A 1 121 ? -8.227 5.886 21.352 1.00 84.25 121 THR A CA 1
ATOM 969 C C . THR A 1 121 ? -8.324 5.529 19.861 1.00 84.25 121 THR A C 1
ATOM 971 O O . THR A 1 121 ? -9.350 5.002 19.425 1.00 84.25 121 THR A O 1
ATOM 974 N N . LEU A 1 122 ? -7.336 5.823 19.157 1.00 80.81 122 LEU A N 1
ATOM 975 C CA . LEU A 1 122 ? -7.345 5.474 17.722 1.00 80.81 122 LEU A CA 1
ATOM 976 C C . LEU A 1 122 ? -7.473 3.962 17.518 1.00 80.81 122 LEU A C 1
ATOM 978 O O . LEU A 1 122 ? -8.199 3.526 16.622 1.00 80.81 122 LEU A O 1
ATOM 982 N N . ALA A 1 123 ? -6.744 3.204 18.368 1.00 84.81 123 ALA A N 1
ATOM 983 C CA . ALA A 1 123 ? -6.822 1.731 18.216 1.00 84.81 123 ALA A CA 1
ATOM 984 C C . ALA A 1 123 ? -8.243 1.241 18.520 1.00 84.81 123 ALA A C 1
ATOM 986 O O . ALA A 1 123 ? -8.752 0.365 17.817 1.00 84.81 123 ALA A O 1
ATOM 987 N N . ALA A 1 124 ? -8.806 1.766 19.567 1.00 84.19 124 ALA A N 1
ATOM 988 C CA . ALA A 1 124 ? -10.188 1.355 19.902 1.00 84.19 124 ALA A CA 1
ATOM 989 C C . ALA A 1 124 ? -11.161 1.703 18.771 1.00 84.19 124 ALA A C 1
ATOM 991 O O . ALA A 1 124 ? -12.019 0.885 18.430 1.00 84.19 124 ALA A O 1
ATOM 992 N N . GLN A 1 125 ? -11.037 2.881 18.265 1.00 80.12 125 GLN A N 1
ATOM 993 C CA . GLN A 1 125 ? -11.923 3.272 17.145 1.00 80.12 125 GLN A CA 1
ATOM 994 C C . GLN A 1 125 ? -11.701 2.372 15.920 1.00 80.12 125 GLN A C 1
ATOM 996 O O . GLN A 1 125 ? -12.668 1.984 15.263 1.00 80.12 125 GLN A O 1
ATOM 1001 N N . SER A 1 126 ? -10.446 2.178 15.595 1.00 82.25 126 SER A N 1
ATOM 1002 C CA . SER A 1 126 ? -10.167 1.288 14.442 1.00 82.25 126 SER A CA 1
ATOM 1003 C C . SER A 1 126 ? -10.760 -0.108 14.682 1.00 82.25 126 SER A C 1
ATOM 1005 O O . SER A 1 126 ? -11.307 -0.706 13.753 1.00 82.25 126 SER A O 1
ATOM 1007 N N . LYS A 1 127 ? -10.743 -0.583 15.960 1.00 86.50 127 LYS A N 1
ATOM 1008 C CA . LYS A 1 127 ? -11.320 -1.912 16.262 1.00 86.50 127 LYS A CA 1
ATOM 1009 C C . LYS A 1 127 ? -12.843 -1.892 16.111 1.00 86.50 127 LYS A C 1
ATOM 1011 O O . LYS A 1 127 ? -13.417 -2.841 15.572 1.00 86.50 127 LYS A O 1
ATOM 1016 N N . TYR A 1 128 ? -13.330 -0.896 16.642 1.00 84.56 128 TYR A N 1
ATOM 1017 C CA . TYR A 1 128 ? -14.790 -0.800 16.471 1.00 84.56 128 TYR A CA 1
ATOM 1018 C C . TYR A 1 128 ? -15.178 -0.853 14.991 1.00 84.56 128 TYR A C 1
ATOM 1020 O O . TYR A 1 128 ? -16.097 -1.590 14.626 1.00 84.56 128 TYR A O 1
ATOM 1028 N N . TYR A 1 129 ? -14.519 -0.034 14.203 1.00 81.19 129 TYR A N 1
ATOM 1029 C CA . TYR A 1 129 ? -14.823 -0.048 12.760 1.00 81.19 129 TYR A CA 1
ATOM 1030 C C . TYR A 1 129 ? -14.620 -1.445 12.160 1.00 81.19 129 TYR A C 1
ATOM 1032 O O . TYR A 1 129 ? -15.462 -1.908 11.387 1.00 81.19 129 TYR A O 1
ATOM 1040 N N . GLU A 1 130 ? -13.494 -2.069 12.506 1.00 84.12 130 GLU A N 1
ATOM 1041 C CA . GLU A 1 130 ? -13.224 -3.421 11.964 1.00 84.12 130 GLU A CA 1
ATOM 1042 C C . GLU A 1 130 ? -14.353 -4.395 12.329 1.00 84.12 130 GLU A C 1
ATOM 1044 O O . GLU A 1 130 ? -14.838 -5.122 11.459 1.00 84.12 130 GLU A O 1
ATOM 1049 N N . MET A 1 131 ? -14.801 -4.409 13.633 1.00 87.25 131 MET A N 1
ATOM 1050 C CA . MET A 1 131 ? -15.848 -5.356 14.065 1.00 87.25 131 MET A CA 1
ATOM 1051 C C . MET A 1 131 ? -17.200 -4.995 13.441 1.00 87.25 131 MET A C 1
ATOM 1053 O O . MET A 1 131 ? -17.980 -5.889 13.112 1.00 87.25 131 MET A O 1
ATOM 1057 N N . SER A 1 132 ? -17.379 -3.692 13.315 1.00 83.00 132 SER A N 1
ATOM 1058 C CA . SER A 1 132 ? -18.631 -3.284 12.643 1.00 83.00 132 SER A CA 1
ATOM 1059 C C . SER A 1 132 ? -18.672 -3.789 11.193 1.00 83.00 132 SER A C 1
ATOM 1061 O O . SER A 1 132 ? -19.718 -4.254 10.736 1.00 83.00 132 SER A O 1
ATOM 1063 N N . CYS A 1 133 ? -17.543 -3.673 10.488 1.00 82.69 133 CYS A N 1
ATOM 1064 C CA . CYS A 1 133 ? -17.506 -4.186 9.107 1.00 82.69 133 CYS A CA 1
ATOM 1065 C C . CYS A 1 133 ? -17.753 -5.702 9.077 1.00 82.69 133 CYS A C 1
ATOM 1067 O O . CYS A 1 133 ? -18.452 -6.190 8.186 1.00 82.69 133 CYS A O 1
ATOM 1069 N N . LEU A 1 134 ? -17.148 -6.360 10.063 1.00 86.69 134 LEU A N 1
ATOM 1070 C CA . LEU A 1 134 ? -17.392 -7.819 10.102 1.00 86.69 134 LEU A CA 1
ATOM 1071 C C . LEU A 1 134 ? -18.883 -8.113 10.268 1.00 86.69 134 LEU A C 1
ATOM 1073 O O . LEU A 1 134 ? -19.405 -9.015 9.608 1.00 86.69 134 LEU A O 1
ATOM 1077 N N . ALA A 1 135 ? -19.595 -7.333 11.070 1.00 87.56 135 ALA A N 1
ATOM 1078 C CA . ALA A 1 135 ? -21.013 -7.637 11.368 1.00 87.56 135 ALA A CA 1
ATOM 1079 C C . ALA A 1 135 ? -21.919 -7.166 10.226 1.00 87.56 135 ALA A C 1
ATOM 1081 O O . ALA A 1 135 ? -22.894 -7.846 9.899 1.00 87.56 135 ALA A O 1
ATOM 1082 N N . TYR A 1 136 ? -21.469 -6.061 9.602 1.00 83.12 136 TYR A N 1
ATOM 1083 C CA . TYR A 1 136 ? -22.542 -5.460 8.762 1.00 83.12 136 TYR A CA 1
ATOM 1084 C C . TYR A 1 136 ? -22.037 -5.311 7.327 1.00 83.12 136 TYR A C 1
ATOM 1086 O O . TYR A 1 136 ? -22.831 -5.052 6.420 1.00 83.12 136 TYR A O 1
ATOM 1094 N N . ASN A 1 137 ? -20.716 -5.424 7.107 1.00 78.56 137 ASN A N 1
ATOM 1095 C CA . ASN A 1 137 ? -20.176 -5.265 5.744 1.00 78.56 137 ASN A CA 1
ATOM 1096 C C . ASN A 1 137 ? -18.982 -6.203 5.516 1.00 78.56 137 ASN A C 1
ATOM 1098 O O . ASN A 1 137 ? -17.830 -5.766 5.474 1.00 78.56 137 ASN A O 1
ATOM 1102 N N . LYS A 1 138 ? -19.335 -7.465 5.312 1.00 85.25 138 LYS A N 1
ATOM 1103 C CA . LYS A 1 138 ? -18.334 -8.552 5.267 1.00 85.25 138 LYS A CA 1
ATOM 1104 C C . LYS A 1 138 ? -17.360 -8.362 4.092 1.00 85.25 138 LYS A C 1
ATOM 1106 O O . LYS A 1 138 ? -16.165 -8.632 4.234 1.00 85.25 138 LYS A O 1
ATOM 1111 N N . PRO A 1 139 ? -17.849 -7.872 2.996 1.00 83.81 139 PRO A N 1
ATOM 1112 C CA . PRO A 1 139 ? -16.900 -7.671 1.886 1.00 83.81 139 PRO A CA 1
ATOM 1113 C C . PRO A 1 139 ? -15.792 -6.675 2.261 1.00 83.81 139 PRO A C 1
ATOM 1115 O O . PRO A 1 139 ? -14.632 -6.897 1.906 1.00 83.81 139 PRO A O 1
ATOM 1118 N N . ILE A 1 140 ? -16.075 -5.609 2.878 1.00 80.88 140 ILE A N 1
ATOM 1119 C CA . ILE A 1 140 ? -15.040 -4.634 3.296 1.00 80.88 140 ILE A CA 1
ATOM 1120 C C . ILE A 1 140 ? -14.126 -5.270 4.352 1.00 80.88 140 ILE A C 1
ATOM 1122 O O . ILE A 1 140 ? -12.910 -5.068 4.312 1.00 80.88 140 ILE A O 1
ATOM 1126 N N . TYR A 1 141 ? -14.758 -5.943 5.256 1.00 83.25 141 TYR A N 1
ATOM 1127 C CA . TYR A 1 141 ? -13.924 -6.647 6.253 1.00 83.25 141 TYR A CA 1
ATOM 1128 C C . TYR A 1 141 ? -12.928 -7.592 5.577 1.00 83.25 141 TYR A C 1
ATOM 1130 O O . TYR A 1 141 ? -11.741 -7.571 5.910 1.00 83.25 141 TYR A O 1
ATOM 1138 N N . ASP A 1 142 ? -13.399 -8.385 4.619 1.00 85.12 142 ASP A N 1
ATOM 1139 C CA . ASP A 1 142 ? -12.490 -9.326 3.929 1.00 85.12 142 ASP A CA 1
ATOM 1140 C C . ASP A 1 142 ? -11.407 -8.572 3.153 1.00 85.12 142 ASP A C 1
ATOM 1142 O O . ASP A 1 142 ? -10.263 -9.028 3.100 1.00 85.12 142 ASP A O 1
ATOM 1146 N N . ALA A 1 143 ? -11.807 -7.458 2.544 1.00 82.94 143 ALA A N 1
ATOM 1147 C CA . ALA A 1 143 ? -10.817 -6.692 1.757 1.00 82.94 143 ALA A CA 1
ATOM 1148 C C . ALA A 1 143 ? -9.697 -6.159 2.658 1.00 82.94 143 ALA A C 1
ATOM 1150 O O . ALA A 1 143 ? -8.557 -6.024 2.206 1.00 82.94 143 ALA A O 1
ATOM 1151 N N . THR A 1 144 ? -10.020 -5.807 3.931 1.00 78.81 144 THR A N 1
ATOM 1152 C CA . THR A 1 144 ? -8.962 -5.302 4.836 1.00 78.81 144 THR A CA 1
ATOM 1153 C C . THR A 1 144 ? -7.940 -6.405 5.134 1.00 78.81 144 THR A C 1
ATOM 1155 O O . THR A 1 144 ? -6.850 -6.114 5.629 1.00 78.81 144 THR A O 1
ATOM 1158 N N . LYS A 1 145 ? -8.261 -7.606 4.838 1.00 83.56 145 LYS A N 1
ATOM 1159 C CA . LYS A 1 145 ? -7.329 -8.720 5.144 1.00 83.56 145 LYS A CA 1
ATOM 1160 C C . LYS A 1 145 ? -6.422 -9.013 3.946 1.00 83.56 145 LYS A C 1
ATOM 1162 O O . LYS A 1 145 ? -5.518 -9.846 4.048 1.00 83.56 145 LYS A O 1
ATOM 1167 N N . LEU A 1 146 ? -6.709 -8.287 2.896 1.00 87.56 146 LEU A N 1
ATOM 1168 C CA . LEU A 1 146 ? -5.916 -8.575 1.690 1.00 87.56 146 LEU A CA 1
ATOM 1169 C C . LEU A 1 146 ? -4.459 -8.146 1.927 1.00 87.56 146 LEU A C 1
ATOM 1171 O O . LEU A 1 146 ? -4.190 -7.070 2.466 1.00 87.56 146 LEU A O 1
ATOM 1175 N N . ASP A 1 147 ? -3.640 -9.086 1.608 1.00 89.25 147 ASP A N 1
ATOM 1176 C CA . ASP A 1 147 ? -2.198 -8.819 1.785 1.00 89.25 147 ASP A CA 1
ATOM 1177 C C . ASP A 1 147 ? -1.772 -7.536 1.048 1.00 89.25 147 ASP A C 1
ATOM 1179 O O . ASP A 1 147 ? -2.093 -7.336 -0.125 1.00 89.25 147 ASP A O 1
ATOM 1183 N N . ARG A 1 148 ? -1.198 -6.774 1.821 1.00 86.88 148 ARG A N 1
ATOM 1184 C CA . ARG A 1 148 ? -0.777 -5.443 1.312 1.00 86.88 148 ARG A CA 1
ATOM 1185 C C . ARG A 1 148 ? 0.027 -5.574 0.020 1.00 86.88 148 ARG A C 1
ATOM 1187 O O . ARG A 1 148 ? -0.059 -4.701 -0.846 1.00 86.88 148 ARG A O 1
ATOM 1194 N N . ARG A 1 149 ? 0.897 -6.622 -0.093 1.00 90.69 149 ARG A N 1
ATOM 1195 C CA . ARG A 1 149 ? 1.722 -6.813 -1.310 1.00 90.69 149 ARG A CA 1
ATOM 1196 C C . ARG A 1 149 ? 0.849 -6.992 -2.554 1.00 90.69 149 ARG A C 1
ATOM 1198 O O . ARG A 1 149 ? 1.319 -6.771 -3.672 1.00 90.69 149 ARG A O 1
ATOM 1205 N N . LEU A 1 150 ? -0.392 -7.323 -2.434 1.00 91.25 150 LEU A N 1
ATOM 1206 C CA . LEU A 1 150 ? -1.271 -7.599 -3.592 1.00 91.25 150 LEU A CA 1
ATOM 1207 C C . LEU A 1 150 ? -2.058 -6.351 -3.994 1.00 91.25 150 LEU A C 1
ATOM 1209 O O . LEU A 1 150 ? -2.467 -6.230 -5.151 1.00 91.25 150 LEU A O 1
ATOM 1213 N N . TRP A 1 151 ? -2.233 -5.332 -3.062 1.00 86.94 151 TRP A N 1
ATOM 1214 C CA . TRP A 1 151 ? -3.066 -4.186 -3.501 1.00 86.94 151 TRP A CA 1
ATOM 1215 C C . TRP A 1 151 ? -2.210 -2.911 -3.573 1.00 86.94 151 TRP A C 1
ATOM 1217 O O . TRP A 1 151 ? -2.566 -1.972 -4.289 1.00 86.94 151 TRP A O 1
ATOM 1227 N N . GLU A 1 152 ? -1.138 -2.847 -2.845 1.00 86.94 152 GLU A N 1
ATOM 1228 C CA . GLU A 1 152 ? -0.361 -1.599 -2.661 1.00 86.94 152 GLU A CA 1
ATOM 1229 C C . GLU A 1 152 ? 0.164 -1.070 -3.999 1.00 86.94 152 GLU A C 1
ATOM 1231 O O . GLU A 1 152 ? 0.129 0.139 -4.235 1.00 86.94 152 GLU A O 1
ATOM 1236 N N . PRO A 1 153 ? 0.610 -1.957 -4.919 1.00 89.56 153 PRO A N 1
ATOM 1237 C CA . PRO A 1 153 ? 1.108 -1.429 -6.203 1.00 89.56 153 PRO A CA 1
ATOM 1238 C C . PRO A 1 153 ? 0.032 -0.626 -6.944 1.00 89.56 153 PRO A C 1
ATOM 1240 O O . PRO A 1 153 ? 0.371 0.279 -7.711 1.00 89.56 153 PRO A O 1
ATOM 1243 N N . PHE A 1 154 ? -1.227 -0.922 -6.781 1.00 85.38 154 PHE A N 1
ATOM 1244 C CA . PHE A 1 154 ? -2.315 -0.171 -7.457 1.00 85.38 154 PHE A CA 1
ATOM 1245 C C . PHE A 1 154 ? -2.428 1.246 -6.890 1.00 85.38 154 PHE A C 1
ATOM 1247 O O . PHE A 1 154 ? -2.854 2.157 -7.603 1.00 85.38 154 PHE A O 1
ATOM 1254 N N . THR A 1 155 ? -2.009 1.469 -5.632 1.00 79.75 155 THR A N 1
ATOM 1255 C CA . THR A 1 155 ? -2.215 2.791 -4.996 1.00 79.75 155 THR A CA 1
ATOM 1256 C C . THR A 1 155 ? -0.968 3.668 -5.159 1.00 79.75 155 THR A C 1
ATOM 1258 O O . THR A 1 155 ? -1.060 4.892 -5.046 1.00 79.75 155 THR A O 1
ATOM 1261 N N . CYS A 1 156 ? 0.134 3.053 -5.412 1.00 78.50 156 CYS A N 1
ATOM 1262 C CA . CYS A 1 156 ? 1.391 3.835 -5.421 1.00 78.50 156 CYS A CA 1
ATOM 1263 C C . CYS A 1 156 ? 1.645 4.413 -6.815 1.00 78.50 156 CYS A C 1
ATOM 1265 O O . CYS A 1 156 ? 2.600 5.169 -7.002 1.00 78.50 156 CYS A O 1
ATOM 1267 N N . CYS A 1 157 ? 0.670 4.148 -7.811 1.00 66.44 157 CYS A N 1
ATOM 1268 C CA . CYS A 1 157 ? 0.882 4.619 -9.196 1.00 66.44 157 CYS A CA 1
ATOM 1269 C C . CYS A 1 157 ? 0.355 6.047 -9.346 1.00 66.44 157 CYS A C 1
ATOM 1271 O O . CYS A 1 157 ? 0.570 6.675 -10.385 1.00 66.44 157 CYS A O 1
ATOM 1273 N N . GLN A 1 158 ? -0.172 6.551 -8.203 1.00 65.06 158 GLN A N 1
ATOM 1274 C CA . GLN A 1 158 ? -0.709 7.920 -8.366 1.00 65.06 158 GLN A CA 1
ATOM 1275 C C . GLN A 1 158 ? 0.340 8.942 -7.914 1.00 65.06 158 GLN A C 1
ATOM 1277 O O . GLN A 1 158 ? 0.628 9.078 -6.723 1.00 65.06 158 GLN A O 1
ATOM 1282 N N . LEU A 1 159 ? 1.427 9.036 -8.598 1.00 60.72 159 LEU A N 1
ATOM 1283 C CA . LEU A 1 159 ? 2.501 9.990 -8.256 1.00 60.72 159 LEU A CA 1
ATOM 1284 C C . LEU A 1 159 ? 2.000 11.436 -8.411 1.00 60.72 159 LEU A C 1
ATOM 1286 O O . LEU A 1 159 ? 1.330 11.777 -9.388 1.00 60.72 159 LEU A O 1
ATOM 1290 N N . PHE A 1 160 ? 1.642 11.968 -7.142 1.00 57.78 160 PHE A N 1
ATOM 1291 C CA . PHE A 1 160 ? 1.505 13.427 -6.954 1.00 57.78 160 PHE A CA 1
ATOM 1292 C C . PHE A 1 160 ? 0.782 13.705 -5.635 1.00 57.78 160 PHE A C 1
ATOM 1294 O O . PHE A 1 160 ? 0.696 14.859 -5.211 1.00 57.78 160 PHE A O 1
ATOM 1301 N N . SER A 1 161 ? 0.531 12.598 -4.808 1.00 54.31 161 SER A N 1
ATOM 1302 C CA . SER A 1 161 ? -0.049 13.027 -3.510 1.00 54.31 161 SER A CA 1
ATOM 1303 C C . SER A 1 161 ? 0.999 12.910 -2.401 1.00 54.31 161 SER A C 1
ATOM 1305 O O . SER A 1 161 ? 0.973 13.694 -1.451 1.00 54.31 161 SER A O 1
ATOM 1307 N N . ASN A 1 162 ? 2.255 12.209 -2.732 1.00 55.81 162 ASN A N 1
ATOM 1308 C CA . ASN A 1 162 ? 3.113 11.920 -1.560 1.00 55.81 162 ASN A CA 1
ATOM 1309 C C . ASN A 1 162 ? 4.515 12.492 -1.773 1.00 55.81 162 ASN A C 1
ATOM 1311 O O . ASN A 1 162 ? 5.348 12.434 -0.867 1.00 55.81 162 ASN A O 1
ATOM 1315 N N . GLY A 1 163 ? 4.727 13.207 -3.037 1.00 68.81 163 GLY A N 1
ATOM 1316 C CA . GLY A 1 163 ? 5.964 14.000 -3.187 1.00 68.81 163 GLY A CA 1
ATOM 1317 C C . GLY A 1 163 ? 7.226 13.136 -3.183 1.00 68.81 163 GLY A C 1
ATOM 1318 O O . GLY A 1 163 ? 8.336 13.671 -3.187 1.00 68.81 163 GLY A O 1
ATOM 1319 N N . SER A 1 164 ? 7.044 11.682 -3.135 1.00 78.00 164 SER A N 1
ATOM 1320 C CA . SER A 1 164 ? 8.243 10.814 -3.096 1.00 78.00 164 SER A CA 1
ATOM 1321 C C . SER A 1 164 ? 7.948 9.510 -3.846 1.00 78.00 164 SER A C 1
ATOM 1323 O O . SER A 1 164 ? 6.834 8.985 -3.800 1.00 78.00 164 SER A O 1
ATOM 1325 N N . MET A 1 165 ? 9.129 9.004 -4.603 1.00 82.31 165 MET A N 1
ATOM 1326 C CA . MET A 1 165 ? 8.968 7.721 -5.336 1.00 82.31 165 MET A CA 1
ATOM 1327 C C . MET A 1 165 ? 9.177 6.544 -4.380 1.00 82.31 165 MET A C 1
ATOM 1329 O O . MET A 1 165 ? 9.022 5.390 -4.781 1.00 82.31 165 MET A O 1
ATOM 1333 N N . VAL A 1 166 ? 9.408 6.844 -3.154 1.00 81.88 166 VAL A N 1
ATOM 1334 C CA . VAL A 1 166 ? 9.776 5.806 -2.171 1.00 81.88 166 VAL A CA 1
ATOM 1335 C C . VAL A 1 166 ? 8.629 4.794 -2.024 1.00 81.88 166 VAL A C 1
ATOM 1337 O O . VAL A 1 166 ? 8.872 3.585 -2.053 1.00 81.88 166 VAL A O 1
ATOM 1340 N N . PRO A 1 167 ? 7.365 5.263 -1.954 1.00 83.38 167 PRO A N 1
ATOM 1341 C CA . PRO A 1 167 ? 6.291 4.264 -1.799 1.00 83.38 167 PRO A CA 1
ATOM 1342 C C . PRO A 1 167 ? 6.203 3.334 -3.019 1.00 83.38 167 PRO A C 1
ATOM 1344 O O . PRO A 1 167 ? 6.001 2.129 -2.849 1.00 83.38 167 PRO A O 1
ATOM 1347 N N . LEU A 1 168 ? 6.306 3.957 -4.214 1.00 86.81 168 LEU A N 1
ATOM 1348 C CA . LEU A 1 168 ? 6.263 3.089 -5.413 1.00 86.81 168 LEU A CA 1
ATOM 1349 C C . LEU A 1 168 ? 7.437 2.104 -5.421 1.00 86.81 168 LEU A C 1
ATOM 1351 O O . LEU A 1 168 ? 7.233 0.911 -5.659 1.00 86.81 168 LEU A O 1
ATOM 1355 N N . ARG A 1 169 ? 8.591 2.549 -5.105 1.00 88.06 169 ARG A N 1
ATOM 1356 C CA . ARG A 1 169 ? 9.765 1.647 -5.101 1.00 88.06 169 ARG A CA 1
ATOM 1357 C C . ARG A 1 169 ? 9.622 0.583 -4.012 1.00 88.06 169 ARG A C 1
ATOM 1359 O O . ARG A 1 169 ? 9.897 -0.592 -4.265 1.00 88.06 169 ARG A O 1
ATOM 1366 N N . ASN A 1 170 ? 9.188 0.978 -2.848 1.00 87.44 170 ASN A N 1
ATOM 1367 C CA . ASN A 1 170 ? 9.024 0.006 -1.736 1.00 87.44 170 ASN A CA 1
ATOM 1368 C C . ASN A 1 170 ? 8.008 -1.082 -2.080 1.00 87.44 170 ASN A C 1
ATOM 1370 O O . ASN A 1 170 ? 8.252 -2.255 -1.791 1.00 87.44 170 ASN A O 1
ATOM 1374 N N . SER A 1 171 ? 6.978 -0.587 -2.640 1.00 90.56 171 SER A N 1
ATOM 1375 C CA . SER A 1 171 ? 5.955 -1.599 -3.003 1.00 90.56 171 SER A CA 1
ATOM 1376 C C . SER A 1 171 ? 6.497 -2.607 -4.015 1.00 90.56 171 SER A C 1
ATOM 1378 O O . SER A 1 171 ? 6.254 -3.807 -3.871 1.00 90.56 171 SER A O 1
ATOM 1380 N N . LEU A 1 172 ? 7.265 -2.220 -5.005 1.00 92.50 172 LEU A N 1
ATOM 1381 C CA . LEU A 1 172 ? 7.784 -3.151 -6.030 1.00 92.50 172 LEU A CA 1
ATOM 1382 C C . LEU A 1 172 ? 8.907 -4.017 -5.449 1.00 92.50 172 LEU A C 1
ATOM 1384 O O . LEU A 1 172 ? 9.006 -5.199 -5.786 1.00 92.50 172 LEU A O 1
ATOM 1388 N N . ALA A 1 173 ? 9.715 -3.393 -4.584 1.00 91.31 173 ALA A N 1
ATOM 1389 C CA . ALA A 1 173 ? 10.785 -4.197 -3.955 1.00 91.31 173 ALA A CA 1
ATOM 1390 C C . ALA A 1 173 ? 10.183 -5.320 -3.101 1.00 91.31 173 ALA A C 1
ATOM 1392 O O . ALA A 1 173 ? 10.675 -6.451 -3.143 1.00 91.31 173 ALA A O 1
ATOM 1393 N N . ARG A 1 174 ? 9.198 -5.023 -2.337 1.00 90.56 174 ARG A N 1
ATOM 1394 C CA . ARG A 1 174 ? 8.536 -6.067 -1.531 1.00 90.56 174 ARG A CA 1
ATOM 1395 C C . ARG A 1 174 ? 7.952 -7.174 -2.416 1.00 90.56 174 ARG A C 1
ATOM 1397 O O . ARG A 1 174 ? 8.074 -8.354 -2.079 1.00 90.56 174 ARG A O 1
ATOM 1404 N N . LEU A 1 175 ? 7.348 -6.682 -3.460 1.00 93.00 175 LEU A N 1
ATOM 1405 C CA . LEU A 1 175 ? 6.781 -7.701 -4.367 1.00 93.00 175 LEU A CA 1
ATOM 1406 C C . LEU A 1 175 ? 7.881 -8.586 -4.961 1.00 93.00 175 LEU A C 1
ATOM 1408 O O . LEU A 1 175 ? 7.713 -9.806 -5.030 1.00 93.00 175 LEU A O 1
ATOM 1412 N N . PHE A 1 176 ? 8.979 -7.933 -5.351 1.00 93.62 176 PHE A N 1
ATOM 1413 C CA . PHE A 1 176 ? 10.103 -8.695 -5.942 1.00 93.62 176 PHE A CA 1
ATOM 1414 C C . PHE A 1 176 ? 10.639 -9.709 -4.930 1.00 93.62 176 PHE A C 1
ATOM 1416 O O . PHE A 1 176 ? 10.861 -10.868 -5.286 1.00 93.62 176 PHE A O 1
ATOM 1423 N N . GLN A 1 177 ? 10.775 -9.368 -3.677 1.00 91.75 177 GLN A N 1
ATOM 1424 C CA . GLN A 1 177 ? 11.385 -10.249 -2.662 1.00 91.75 177 GLN A CA 1
ATOM 1425 C C . GLN A 1 177 ? 10.429 -11.381 -2.277 1.00 91.75 177 GLN A C 1
ATOM 1427 O O . GLN A 1 177 ? 10.881 -12.488 -1.979 1.00 91.75 177 GLN A O 1
ATOM 1432 N N . ASP A 1 178 ? 9.113 -11.092 -2.402 1.00 93.88 178 ASP A N 1
ATOM 1433 C CA . ASP A 1 178 ? 8.195 -12.099 -1.817 1.00 93.88 178 ASP A CA 1
ATOM 1434 C C . ASP A 1 178 ? 7.323 -12.713 -2.917 1.00 93.88 178 ASP A C 1
ATOM 1436 O O . ASP A 1 178 ? 6.289 -13.318 -2.626 1.00 93.88 178 ASP A O 1
ATOM 1440 N N . TRP A 1 179 ? 7.788 -12.539 -4.155 1.00 95.06 179 TRP A N 1
ATOM 1441 C CA . TRP A 1 179 ? 6.944 -12.971 -5.293 1.00 95.06 179 TRP A CA 1
ATOM 1442 C C . TRP A 1 179 ? 6.541 -14.443 -5.119 1.00 95.06 179 TRP A C 1
ATOM 1444 O O . TRP A 1 179 ? 5.353 -14.765 -5.188 1.00 95.06 179 TRP A O 1
ATOM 1454 N N . ALA A 1 180 ? 7.505 -15.294 -4.864 1.00 93.88 180 ALA A N 1
ATOM 1455 C CA . ALA A 1 180 ? 7.193 -16.738 -4.732 1.00 93.88 180 ALA A CA 1
ATOM 1456 C C . ALA A 1 180 ? 6.477 -17.017 -3.404 1.00 93.88 180 ALA A C 1
ATOM 1458 O O . ALA A 1 180 ? 5.576 -17.858 -3.358 1.00 93.88 180 ALA A O 1
ATOM 1459 N N . ASN A 1 181 ? 6.806 -16.301 -2.407 1.00 93.94 181 ASN A N 1
ATOM 1460 C CA . ASN A 1 181 ? 6.189 -16.530 -1.081 1.00 93.94 181 ASN A CA 1
ATOM 1461 C C . ASN A 1 181 ? 4.694 -16.204 -1.079 1.00 93.94 181 ASN A C 1
ATOM 1463 O O . ASN A 1 181 ? 3.930 -16.847 -0.358 1.00 93.94 181 ASN A O 1
ATOM 1467 N N . ILE A 1 182 ? 4.334 -15.273 -1.930 1.00 93.00 182 ILE A N 1
ATOM 1468 C CA . ILE A 1 182 ? 2.892 -14.918 -1.847 1.00 93.00 182 ILE A CA 1
ATOM 1469 C C . ILE A 1 182 ? 2.134 -15.673 -2.940 1.00 93.00 182 ILE A C 1
ATOM 1471 O O . ILE A 1 182 ? 0.955 -15.401 -3.179 1.00 93.00 182 ILE A O 1
ATOM 1475 N N . GLY A 1 183 ? 2.904 -16.577 -3.668 1.00 94.19 183 GLY A N 1
ATOM 1476 C CA . GLY A 1 183 ? 2.263 -17.599 -4.524 1.00 94.19 183 GLY A CA 1
ATOM 1477 C C . GLY A 1 183 ? 1.862 -17.015 -5.884 1.00 94.19 183 GLY A C 1
ATOM 1478 O O . GLY A 1 183 ? 0.865 -17.452 -6.463 1.00 94.19 183 GLY A O 1
ATOM 1479 N N . LEU A 1 184 ? 2.553 -15.947 -6.354 1.00 94.88 184 LEU A N 1
ATOM 1480 C CA . LEU A 1 184 ? 2.212 -15.415 -7.689 1.00 94.88 184 LEU A CA 1
ATOM 1481 C C . LEU A 1 184 ? 2.825 -16.310 -8.772 1.00 94.88 184 LEU A C 1
ATOM 1483 O O . LEU A 1 184 ? 3.821 -16.999 -8.540 1.00 94.88 184 LEU A O 1
ATOM 1487 N N . PRO A 1 185 ? 2.203 -16.374 -9.891 1.00 94.31 185 PRO A N 1
ATOM 1488 C CA . PRO A 1 185 ? 2.629 -17.316 -10.938 1.00 94.31 185 PRO A CA 1
ATOM 1489 C C . PRO A 1 185 ? 3.996 -16.931 -11.528 1.00 94.31 185 PRO A C 1
ATOM 1491 O O . PRO A 1 185 ? 4.323 -15.748 -11.652 1.00 94.31 185 PRO A O 1
ATOM 1494 N N . GLY A 1 186 ? 4.779 -18.027 -11.809 1.00 93.50 186 GLY A N 1
ATOM 1495 C CA . GLY A 1 186 ? 6.078 -17.779 -12.482 1.00 93.50 186 GLY A CA 1
ATOM 1496 C C . GLY A 1 186 ? 7.064 -17.051 -11.558 1.00 93.50 186 GLY A C 1
ATOM 1497 O O . G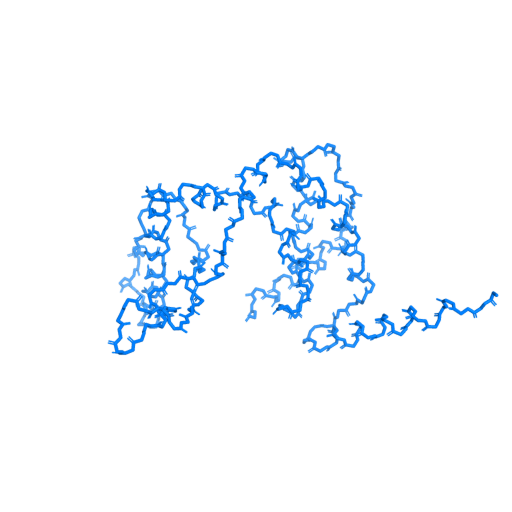LY A 1 186 ? 6.983 -17.149 -10.331 1.00 93.50 186 GLY A O 1
ATOM 1498 N N . SER A 1 187 ? 8.060 -16.425 -12.361 1.00 93.88 187 SER A N 1
ATOM 1499 C CA . SER A 1 187 ? 9.041 -15.613 -11.595 1.00 93.88 187 SER A CA 1
ATOM 1500 C C . SER A 1 187 ? 8.769 -14.117 -11.814 1.00 93.88 187 SER A C 1
ATOM 1502 O O . SER A 1 187 ? 8.043 -13.729 -12.731 1.00 93.88 187 SER A O 1
ATOM 1504 N N . CYS A 1 188 ? 9.280 -13.376 -10.823 1.00 93.94 188 CYS A N 1
ATOM 1505 C CA . CYS A 1 188 ? 9.088 -11.916 -10.960 1.00 93.94 188 CYS A CA 1
ATOM 1506 C C . CYS A 1 188 ? 9.721 -11.410 -12.263 1.00 93.94 188 CYS A C 1
ATOM 1508 O O . CYS A 1 188 ? 10.853 -11.762 -12.600 1.00 93.94 188 CYS A O 1
ATOM 1510 N N . PRO A 1 189 ? 8.971 -10.600 -13.032 1.00 94.75 189 PRO A N 1
ATOM 1511 C CA . PRO A 1 189 ? 9.367 -10.220 -14.400 1.00 94.75 189 PRO A CA 1
ATOM 1512 C C . PRO A 1 189 ? 10.456 -9.142 -14.401 1.00 94.75 189 PRO A C 1
ATOM 1514 O O . PRO A 1 189 ? 10.915 -8.736 -15.472 1.00 94.75 189 PRO A O 1
ATOM 1517 N N . PHE A 1 190 ? 10.858 -8.762 -13.196 1.00 93.69 190 PHE A N 1
ATOM 1518 C CA . PHE A 1 190 ? 11.952 -7.768 -13.182 1.00 93.69 190 PHE A CA 1
ATOM 1519 C C . PHE A 1 190 ? 12.881 -8.062 -12.004 1.00 93.69 190 PHE A C 1
ATOM 1521 O O . PHE A 1 190 ? 12.575 -8.894 -11.146 1.00 93.69 190 PHE A O 1
ATOM 1528 N N . GLU A 1 191 ? 13.963 -7.380 -12.036 1.00 90.44 191 GLU A N 1
ATOM 1529 C CA . GLU A 1 191 ? 14.936 -7.603 -10.941 1.00 90.44 191 GLU A CA 1
ATOM 1530 C C . GLU A 1 191 ? 15.372 -6.254 -10.352 1.00 90.44 191 GLU A C 1
ATOM 1532 O O . GLU A 1 191 ? 15.306 -5.217 -11.015 1.00 90.44 191 GLU A O 1
ATOM 1537 N N . PHE A 1 192 ? 15.606 -6.374 -9.099 1.00 87.75 192 PHE A N 1
ATOM 1538 C CA . PHE A 1 192 ? 16.270 -5.219 -8.456 1.00 87.75 192 PHE A CA 1
ATOM 1539 C C . PHE A 1 192 ? 17.738 -5.569 -8.183 1.00 87.75 192 PHE A C 1
ATOM 1541 O O . PHE A 1 192 ? 18.065 -6.691 -7.790 1.00 87.75 192 PHE A O 1
ATOM 1548 N N . THR A 1 193 ? 18.611 -4.580 -8.608 1.00 81.12 193 THR A N 1
ATOM 1549 C CA . THR A 1 193 ? 20.030 -4.830 -8.250 1.00 81.12 193 THR A CA 1
ATOM 1550 C C . THR A 1 193 ? 20.263 -4.590 -6.753 1.00 81.12 193 THR A C 1
ATOM 1552 O O . THR A 1 193 ? 19.438 -3.979 -6.070 1.00 81.12 193 THR A O 1
ATOM 1555 N N . GLU A 1 194 ? 21.319 -5.121 -6.295 1.00 77.00 194 GLU A N 1
ATOM 1556 C CA . GLU A 1 194 ? 21.676 -4.915 -4.869 1.00 77.00 194 GLU A CA 1
ATOM 1557 C C . GLU A 1 194 ? 21.852 -3.425 -4.551 1.00 77.00 194 GLU A C 1
ATOM 1559 O O . GLU A 1 194 ? 21.472 -2.982 -3.465 1.00 77.00 194 GLU A O 1
ATOM 1564 N N . ASP A 1 195 ? 22.349 -2.772 -5.462 1.00 73.81 195 ASP A N 1
ATOM 1565 C CA . ASP A 1 195 ? 22.512 -1.314 -5.267 1.00 73.81 195 ASP A CA 1
ATOM 1566 C C . ASP A 1 195 ? 21.152 -0.604 -5.196 1.00 73.81 195 ASP A C 1
ATOM 1568 O O . ASP A 1 195 ? 20.986 0.325 -4.403 1.00 73.81 195 ASP A O 1
ATOM 1572 N N . ASP A 1 196 ? 20.206 -1.119 -6.011 1.00 76.31 196 ASP A N 1
ATOM 1573 C CA . ASP A 1 196 ? 18.834 -0.551 -5.975 1.00 76.31 196 ASP A CA 1
ATOM 1574 C C . ASP A 1 196 ? 18.180 -0.783 -4.609 1.00 76.31 196 ASP A C 1
ATOM 1576 O O . ASP A 1 196 ? 17.549 0.130 -4.072 1.00 76.31 196 ASP A O 1
ATOM 1580 N N . LEU A 1 197 ? 18.413 -1.906 -4.050 1.00 76.44 197 LEU A N 1
ATOM 1581 C CA . LEU A 1 197 ? 17.760 -2.245 -2.770 1.00 76.44 197 LEU A CA 1
ATOM 1582 C C . LEU A 1 197 ? 18.438 -1.503 -1.614 1.00 76.44 197 LEU A C 1
ATOM 1584 O O . LEU A 1 197 ? 17.761 -1.091 -0.669 1.00 76.44 197 LEU A O 1
ATOM 1588 N N . ARG A 1 198 ? 19.792 -1.362 -1.744 1.00 77.25 198 ARG A N 1
ATOM 1589 C CA . ARG A 1 198 ? 20.507 -0.575 -0.721 1.00 77.25 198 ARG A CA 1
ATOM 1590 C C . ARG A 1 198 ? 20.044 0.888 -0.717 1.00 77.25 198 ARG A C 1
ATOM 1592 O O . ARG A 1 198 ? 19.764 1.437 0.350 1.00 77.25 198 ARG A O 1
ATOM 1599 N N . ARG A 1 199 ? 20.049 1.547 -1.919 1.00 71.12 199 ARG A N 1
ATOM 1600 C CA . ARG A 1 199 ? 19.559 2.938 -2.013 1.00 71.12 199 ARG A CA 1
ATOM 1601 C C . ARG A 1 199 ? 18.129 3.065 -1.478 1.00 71.12 199 ARG A C 1
ATOM 1603 O O . ARG A 1 199 ? 17.815 4.045 -0.799 1.00 71.12 199 ARG A O 1
ATOM 1610 N N . HIS A 1 200 ? 17.386 2.017 -1.757 1.00 73.25 200 HIS A N 1
ATOM 1611 C CA . HIS A 1 200 ? 15.999 2.013 -1.235 1.00 73.25 200 HIS A CA 1
ATOM 1612 C C . HIS A 1 200 ? 15.995 1.966 0.299 1.00 73.25 200 HIS A C 1
ATOM 1614 O O . HIS A 1 200 ? 15.250 2.718 0.931 1.00 73.25 200 HIS A O 1
ATOM 1620 N N . ASN A 1 201 ? 16.755 1.110 0.899 1.00 74.62 201 ASN A N 1
ATOM 1621 C CA . ASN A 1 201 ? 16.727 0.962 2.369 1.00 74.62 201 ASN A CA 1
ATOM 1622 C C . ASN A 1 201 ? 17.197 2.247 3.060 1.00 74.62 201 ASN A C 1
ATOM 1624 O O . ASN A 1 201 ? 16.670 2.598 4.118 1.00 74.62 201 ASN A O 1
ATOM 1628 N N . GLU A 1 202 ? 18.126 2.981 2.423 1.00 72.25 202 GLU A N 1
ATOM 1629 C CA . GLU A 1 202 ? 18.609 4.246 3.019 1.00 72.25 202 GLU A CA 1
ATOM 1630 C C . GLU A 1 202 ? 17.549 5.349 2.916 1.00 72.25 202 GLU A C 1
ATOM 1632 O O . GLU A 1 202 ? 17.379 6.122 3.861 1.00 72.25 202 GLU A O 1
ATOM 1637 N N . GLN A 1 203 ? 16.804 5.373 1.859 1.00 68.00 203 GLN A N 1
ATOM 1638 C CA . GLN A 1 203 ? 15.802 6.439 1.629 1.00 68.00 203 GLN A CA 1
ATOM 1639 C C . GLN A 1 203 ? 14.523 6.171 2.432 1.00 68.00 203 GLN A C 1
ATOM 1641 O O . GLN A 1 203 ? 13.848 7.118 2.843 1.00 68.00 203 GLN A O 1
ATOM 1646 N N . VAL A 1 204 ? 14.220 4.847 2.665 1.00 67.56 204 VAL A N 1
ATOM 1647 C CA . VAL A 1 204 ? 13.043 4.509 3.500 1.00 67.56 204 VAL A CA 1
ATOM 1648 C C . VAL A 1 204 ? 13.281 5.013 4.928 1.00 67.56 204 VAL A C 1
ATOM 1650 O O . VAL A 1 204 ? 12.346 5.495 5.571 1.00 67.56 204 VAL A O 1
ATOM 1653 N N . GLN A 1 205 ? 14.512 4.926 5.390 1.00 61.47 205 GLN A N 1
ATOM 1654 C CA . GLN A 1 205 ? 14.811 5.394 6.762 1.00 61.47 205 GLN A CA 1
ATOM 1655 C C . GLN A 1 205 ? 14.611 6.908 6.881 1.00 61.47 205 GLN A C 1
ATOM 1657 O O . GLN A 1 205 ? 14.126 7.381 7.911 1.00 61.47 205 GLN A O 1
ATOM 1662 N N . HIS A 1 206 ? 14.866 7.612 5.833 1.00 59.41 206 HIS A N 1
ATOM 1663 C CA . HIS A 1 206 ? 14.708 9.081 5.841 1.00 59.41 206 HIS A CA 1
ATOM 1664 C C . HIS A 1 206 ? 13.240 9.484 5.651 1.00 59.41 206 HIS A C 1
ATOM 1666 O O . HIS A 1 206 ? 12.800 10.476 6.237 1.00 59.41 206 HIS A O 1
ATOM 1672 N N . TYR A 1 207 ? 12.509 8.675 4.950 1.00 58.78 207 TYR A N 1
ATOM 1673 C CA . TYR A 1 207 ? 11.070 8.941 4.733 1.00 58.78 207 TYR A CA 1
ATOM 1674 C C . TYR A 1 207 ? 10.262 8.604 5.991 1.00 58.78 207 TYR A C 1
ATOM 1676 O O . TYR A 1 207 ? 9.303 9.310 6.310 1.00 58.78 207 TYR A O 1
ATOM 1684 N N . GLN A 1 208 ? 10.542 7.565 6.739 1.00 55.34 208 GLN A N 1
ATOM 1685 C CA . GLN A 1 208 ? 9.770 7.164 7.938 1.00 55.34 208 GLN A CA 1
ATOM 1686 C C . GLN A 1 208 ? 10.045 8.130 9.094 1.00 55.34 208 GLN A C 1
ATOM 1688 O O . GLN A 1 208 ? 9.201 8.282 9.979 1.00 55.34 208 GLN A O 1
ATOM 1693 N N . ASP A 1 209 ? 11.104 8.991 9.057 1.00 40.53 209 ASP A N 1
ATOM 1694 C CA . ASP A 1 209 ? 11.468 9.985 10.091 1.00 40.53 209 ASP A CA 1
ATOM 1695 C C . ASP A 1 209 ? 10.893 11.362 9.751 1.00 40.53 209 ASP A C 1
ATOM 1697 O O . ASP A 1 209 ? 10.902 12.258 10.598 1.00 40.53 209 ASP A O 1
ATOM 1701 N N . THR A 1 210 ? 10.268 11.595 8.533 1.00 40.12 210 THR A N 1
ATOM 1702 C CA . THR A 1 210 ? 9.571 12.863 8.209 1.00 40.12 210 THR A CA 1
ATOM 1703 C C . THR A 1 210 ? 8.062 12.701 8.421 1.00 40.12 210 THR A C 1
ATOM 1705 O O . THR A 1 210 ? 7.402 13.647 8.856 1.00 40.12 210 THR A O 1
#

Radius of gyration: 21.51 Å; chains: 1; bounding box: 54×40×77 Å

Secondary structure (DSSP, 8-state):
---SSHHHHHHHHHHHHHHHTSSS---HHHHHHHHHHHHHHHHHHHT-HHHHHT-------TT-SGGG-EE-SS-TTSEEE--------TT---SSPPP---TTGGGS-HHHHHHHHHHHHHHHHHHHHHHHHHHH-HHHHHHHTS-HHHHHHHHTT-TTSSS-SHHHHHHHHHHHHHTTTTT-SSS-SS---HHHHHHHHHHHHHHHT-

Organism: Aspergillus fumigatus (NCBI:txid746128)

Foldseek 3Di:
DDDDPPVVVVVLVVVLVLLVPFPDRDHSVVVVVLVVLLVVCLVLLCPPPLCVLLVDDDPDDQAADPVFFPADPVGNVRTPGGDHQQDQPPPADDDDDQQDQDPCLVVDDPVVNVVSVVNSVSNNVNRVVLVVCVVPPVSVNSNVVPPCLSCQCVVLVPPDPLSDNLSSLVSSVVCQVCVVVVPGPDHRPDDDDPVRVVVSVVVVVVVVVD

pLDDT: mean 77.55, std 15.61, range [37.84, 95.06]